Protein AF-A0A4P7LBC9-F1 (afdb_monomer_lite)

Structure (mmCIF, N/CA/C/O backbone):
data_AF-A0A4P7LBC9-F1
#
_entry.id   AF-A0A4P7LBC9-F1
#
loop_
_atom_site.group_PDB
_atom_site.id
_atom_site.type_symbol
_atom_site.label_atom_id
_atom_site.label_alt_id
_atom_site.label_comp_id
_atom_site.label_asym_id
_atom_site.label_entity_id
_atom_site.label_seq_id
_atom_site.pdbx_PDB_ins_code
_atom_site.Cartn_x
_atom_site.Cartn_y
_atom_site.Cartn_z
_atom_site.occupancy
_atom_site.B_iso_or_equiv
_atom_site.auth_seq_id
_atom_site.auth_comp_id
_atom_site.auth_asym_id
_atom_site.auth_atom_id
_atom_site.pdbx_PDB_model_num
ATOM 1 N N . MET A 1 1 ? -46.410 12.044 -16.564 1.00 36.81 1 MET A N 1
ATOM 2 C CA . MET A 1 1 ? -45.612 12.892 -15.649 1.00 36.81 1 MET A CA 1
ATOM 3 C C . MET A 1 1 ? -45.460 12.315 -14.225 1.00 36.81 1 MET A C 1
ATOM 5 O O . MET A 1 1 ? -44.805 12.954 -13.423 1.00 36.81 1 MET A O 1
ATOM 9 N N . ASN A 1 2 ? -45.950 11.096 -13.918 1.00 35.28 2 ASN A N 1
ATOM 10 C CA . ASN A 1 2 ? -45.874 10.498 -12.564 1.00 35.28 2 ASN A CA 1
ATOM 11 C C . ASN A 1 2 ? -45.057 9.190 -12.444 1.00 35.28 2 ASN A C 1
ATOM 13 O O . ASN A 1 2 ? -44.985 8.628 -11.361 1.00 35.28 2 ASN A O 1
ATOM 17 N N . LEU A 1 3 ? -44.394 8.720 -13.508 1.00 26.55 3 LEU A N 1
ATOM 18 C CA . LEU A 1 3 ? -43.484 7.556 -13.448 1.00 26.55 3 LEU A CA 1
ATOM 19 C C . LEU A 1 3 ? -42.006 7.957 -13.275 1.00 26.55 3 LEU A C 1
ATOM 21 O O . LEU A 1 3 ? -41.244 7.252 -12.629 1.00 26.55 3 LEU A O 1
ATOM 25 N N . TYR A 1 4 ? -41.628 9.154 -13.737 1.00 25.45 4 TYR A N 1
ATOM 26 C CA . TYR A 1 4 ? -40.245 9.656 -13.689 1.00 25.45 4 TYR A CA 1
ATOM 27 C C . TYR A 1 4 ? -39.795 10.132 -12.292 1.00 25.45 4 TYR A C 1
ATOM 29 O O . TYR A 1 4 ? -38.603 10.279 -12.025 1.00 25.45 4 TYR A O 1
ATOM 37 N N . ILE A 1 5 ? -40.748 10.391 -11.389 1.00 31.41 5 ILE A N 1
ATOM 38 C CA . ILE A 1 5 ? -40.476 10.827 -10.009 1.00 31.41 5 ILE A CA 1
ATOM 39 C C . ILE A 1 5 ? -40.314 9.606 -9.085 1.00 31.41 5 ILE A C 1
ATOM 41 O O . ILE A 1 5 ? -39.447 9.602 -8.211 1.00 31.41 5 ILE A O 1
ATOM 45 N N . ALA A 1 6 ? -41.067 8.527 -9.325 1.00 26.97 6 ALA A N 1
ATOM 46 C CA . ALA A 1 6 ? -40.979 7.292 -8.545 1.00 26.97 6 ALA A CA 1
ATOM 47 C C . ALA A 1 6 ? -39.632 6.561 -8.736 1.00 26.97 6 ALA A C 1
ATOM 49 O O . ALA A 1 6 ? -39.024 6.152 -7.748 1.00 26.97 6 ALA A O 1
ATOM 50 N N . GLU A 1 7 ? -39.095 6.501 -9.962 1.00 28.73 7 GLU A N 1
ATOM 51 C CA . GLU A 1 7 ? -37.764 5.917 -10.222 1.00 28.73 7 GLU A CA 1
ATOM 52 C C . GLU A 1 7 ? -36.619 6.735 -9.607 1.00 28.73 7 GLU A C 1
ATOM 54 O O . GLU A 1 7 ? -35.662 6.161 -9.091 1.00 28.73 7 GLU A O 1
ATOM 59 N N . LYS A 1 8 ? -36.722 8.072 -9.573 1.00 28.19 8 LYS A N 1
ATOM 60 C CA . LYS A 1 8 ? -35.719 8.916 -8.900 1.00 28.19 8 LYS A CA 1
ATOM 61 C C . LYS A 1 8 ? -35.745 8.772 -7.381 1.00 28.19 8 LYS A C 1
ATOM 63 O O . LYS A 1 8 ? -34.695 8.870 -6.756 1.00 28.19 8 LYS A O 1
ATOM 68 N N . THR A 1 9 ? -36.909 8.508 -6.792 1.00 29.94 9 THR A N 1
ATOM 69 C CA . THR A 1 9 ? -37.031 8.361 -5.333 1.00 29.94 9 THR A CA 1
ATOM 70 C C . THR A 1 9 ? -36.619 6.958 -4.872 1.00 29.94 9 THR A C 1
ATOM 72 O O . THR A 1 9 ? -36.055 6.827 -3.790 1.00 29.94 9 THR A O 1
ATOM 75 N N . SER A 1 10 ? -36.807 5.926 -5.709 1.00 30.62 10 SER A N 1
ATOM 76 C CA . SER A 1 10 ? -36.238 4.585 -5.486 1.00 30.62 10 SER A CA 1
ATOM 77 C C . SER A 1 10 ? -34.716 4.615 -5.586 1.00 30.62 10 SER A C 1
ATOM 79 O O . SER A 1 10 ? -34.037 4.230 -4.646 1.00 30.62 10 SER A O 1
ATOM 81 N N . ARG A 1 11 ? -34.167 5.199 -6.660 1.00 30.31 11 ARG A N 1
ATOM 82 C CA . ARG A 1 11 ? -32.715 5.261 -6.880 1.00 30.31 11 ARG A CA 1
ATOM 83 C C . ARG A 1 11 ? -31.994 6.149 -5.859 1.00 30.31 11 ARG A C 1
ATOM 85 O O . ARG A 1 11 ? -30.863 5.860 -5.500 1.00 30.31 11 ARG A O 1
ATOM 92 N N . ALA A 1 12 ? -32.650 7.192 -5.343 1.00 29.95 12 ALA A N 1
ATOM 93 C CA . ALA A 1 12 ? -32.129 7.993 -4.234 1.00 29.95 12 ALA A CA 1
ATOM 94 C C . ALA A 1 12 ? -32.211 7.268 -2.880 1.00 29.95 12 ALA A C 1
ATOM 96 O O . ALA A 1 12 ? -31.361 7.507 -2.031 1.00 29.95 12 ALA A O 1
ATOM 97 N N . LYS A 1 13 ? -33.183 6.367 -2.673 1.00 31.17 13 LYS A N 1
ATOM 98 C CA . LYS A 1 13 ? -33.220 5.486 -1.494 1.00 31.17 13 LYS A CA 1
ATOM 99 C C . LYS A 1 13 ? -32.199 4.358 -1.587 1.00 31.17 13 LYS A C 1
ATOM 101 O O . LYS A 1 13 ? -31.604 4.038 -0.568 1.00 31.17 13 LYS A O 1
ATOM 106 N N . ASP A 1 14 ? -31.939 3.828 -2.776 1.00 31.38 14 ASP A N 1
ATOM 107 C CA . ASP A 1 14 ? -30.910 2.806 -2.990 1.00 31.38 14 ASP A CA 1
ATOM 108 C C . ASP A 1 14 ? -29.501 3.404 -2.826 1.00 31.38 14 ASP A C 1
ATOM 110 O O . ASP A 1 14 ? -28.677 2.831 -2.122 1.00 31.38 14 ASP A O 1
ATOM 114 N N . ILE A 1 15 ? -29.265 4.631 -3.317 1.00 34.22 15 ILE A N 1
ATOM 115 C CA . ILE A 1 15 ? -28.012 5.376 -3.084 1.00 34.22 15 ILE A CA 1
ATOM 116 C C . ILE A 1 15 ? -27.892 5.835 -1.619 1.00 34.22 15 ILE A C 1
ATOM 118 O O . ILE A 1 15 ? -26.814 5.758 -1.044 1.00 34.22 15 ILE A O 1
ATOM 122 N N . ALA A 1 16 ? -28.981 6.249 -0.961 1.00 31.09 16 ALA A N 1
ATOM 123 C CA . ALA A 1 16 ? -28.950 6.580 0.469 1.00 31.09 16 ALA A CA 1
ATOM 124 C C . ALA A 1 16 ? -28.785 5.340 1.372 1.00 31.09 16 ALA A C 1
ATOM 126 O O . ALA A 1 16 ? -28.298 5.460 2.494 1.00 31.09 16 ALA A O 1
ATOM 127 N N . THR A 1 17 ? -29.152 4.150 0.886 1.00 34.00 17 THR A N 1
ATOM 128 C CA . THR A 1 17 ? -28.916 2.877 1.586 1.00 34.00 17 THR A CA 1
ATOM 129 C C . THR A 1 17 ? -27.492 2.366 1.330 1.00 34.00 17 THR A C 1
ATOM 131 O O . THR A 1 17 ? -26.879 1.826 2.247 1.00 34.00 17 THR A O 1
ATOM 134 N N . GLU A 1 18 ? -26.905 2.634 0.157 1.00 36.84 18 GLU A N 1
ATOM 135 C CA . GLU A 1 18 ? -25.469 2.425 -0.109 1.00 36.84 18 GLU A CA 1
ATOM 136 C C . GLU A 1 18 ? -24.563 3.436 0.616 1.00 36.84 18 GLU A C 1
ATOM 138 O O . GLU A 1 18 ? -23.430 3.105 0.951 1.00 36.84 18 GLU A O 1
ATOM 143 N N . MET A 1 19 ? -25.057 4.633 0.946 1.00 36.44 19 MET A N 1
ATOM 144 C CA . MET A 1 19 ? -24.316 5.638 1.725 1.00 36.44 19 MET A CA 1
ATOM 145 C C . MET A 1 19 ? -24.426 5.466 3.252 1.00 36.44 19 MET A C 1
ATOM 147 O O . MET A 1 19 ? -23.810 6.231 3.989 1.00 36.44 19 MET A O 1
ATOM 151 N N . ASN A 1 20 ? -25.148 4.447 3.735 1.00 40.94 20 ASN A N 1
ATOM 152 C CA . ASN A 1 20 ? -25.245 4.111 5.164 1.00 40.94 20 ASN A CA 1
ATOM 153 C C . ASN A 1 20 ? -24.322 2.961 5.604 1.00 40.94 20 ASN A C 1
ATOM 155 O O . ASN A 1 20 ? -24.409 2.486 6.736 1.00 40.94 20 ASN A O 1
ATOM 159 N N . GLY A 1 21 ? -23.398 2.533 4.745 1.00 45.47 21 GLY A N 1
ATOM 160 C CA . GLY A 1 21 ? -22.235 1.756 5.155 1.00 45.47 21 GLY A CA 1
ATOM 161 C C . GLY A 1 21 ? -20.984 2.417 4.604 1.00 45.47 21 GLY A C 1
ATOM 162 O O . GLY A 1 21 ? -20.697 2.253 3.425 1.00 45.47 21 GLY A O 1
ATOM 163 N N . LYS A 1 22 ? -20.220 3.132 5.442 1.00 60.16 22 LYS A N 1
ATOM 164 C CA . LYS A 1 22 ? -18.932 3.737 5.041 1.00 60.16 22 LYS A CA 1
ATOM 165 C C . LYS A 1 22 ? -17.923 2.718 4.476 1.00 60.16 22 LYS A C 1
ATOM 167 O O . LYS A 1 22 ? -16.956 3.118 3.841 1.00 60.16 22 LYS A O 1
ATOM 172 N N . PHE A 1 23 ? -18.171 1.418 4.656 1.00 63.88 23 PHE A N 1
ATOM 173 C CA . PHE A 1 23 ? -17.299 0.322 4.243 1.00 63.88 23 PHE A CA 1
ATOM 174 C C . PHE A 1 23 ? -18.007 -0.662 3.317 1.00 63.88 23 PHE A C 1
ATOM 176 O O . PHE A 1 23 ? -19.081 -1.189 3.640 1.00 63.88 23 PHE A O 1
ATOM 183 N N . ASN A 1 24 ? -17.369 -0.954 2.182 1.00 69.06 24 ASN A N 1
ATOM 184 C CA . ASN A 1 24 ? -17.868 -1.949 1.242 1.00 69.06 24 ASN A CA 1
ATOM 185 C C . ASN A 1 24 ? -17.617 -3.380 1.770 1.00 69.06 24 ASN A C 1
ATOM 187 O O . ASN A 1 24 ? -17.007 -3.596 2.820 1.00 69.06 24 ASN A O 1
ATOM 191 N N . LYS A 1 25 ? -18.115 -4.395 1.054 1.00 69.25 25 LYS A N 1
ATOM 192 C CA . LYS A 1 25 ? -17.944 -5.804 1.450 1.00 69.25 25 LYS A CA 1
ATOM 193 C C . LYS A 1 25 ? -16.464 -6.211 1.564 1.00 69.25 25 LYS A C 1
ATOM 195 O O . LYS A 1 25 ? -16.121 -6.930 2.497 1.00 69.25 25 LYS A O 1
ATOM 200 N N . SER A 1 26 ? -15.615 -5.707 0.668 1.00 65.25 26 SER A N 1
ATOM 201 C CA . SER A 1 26 ? -14.164 -5.941 0.673 1.00 65.25 26 SER A CA 1
ATOM 202 C C . SER A 1 26 ? -13.510 -5.371 1.926 1.00 65.25 26 SER A C 1
ATOM 204 O O . SER A 1 26 ? -12.763 -6.069 2.599 1.00 65.25 26 SER A O 1
ATOM 206 N N . ASP A 1 27 ? -13.841 -4.131 2.298 1.00 68.12 27 ASP A N 1
ATOM 207 C CA . ASP A 1 27 ? -13.290 -3.486 3.494 1.00 68.12 27 ASP A CA 1
ATOM 208 C C . ASP A 1 27 ? -13.638 -4.269 4.766 1.00 68.12 27 ASP A C 1
ATOM 210 O O . ASP A 1 27 ? -12.789 -4.445 5.639 1.00 68.12 27 ASP A O 1
ATOM 214 N N . LYS A 1 28 ? -14.864 -4.802 4.847 1.00 73.00 28 LYS A N 1
ATOM 215 C CA . LYS A 1 28 ? -15.319 -5.648 5.963 1.00 73.00 28 LYS A CA 1
ATOM 216 C C . LYS A 1 28 ? -14.587 -6.990 6.009 1.00 73.00 28 LYS A C 1
ATOM 218 O O . LYS A 1 28 ? -14.165 -7.424 7.079 1.00 73.00 28 LYS A O 1
ATOM 223 N N . GLU A 1 29 ? -14.425 -7.654 4.866 1.00 71.06 29 GLU A N 1
ATOM 224 C CA . GLU A 1 29 ? -13.671 -8.912 4.764 1.00 71.06 29 GLU A CA 1
ATOM 225 C C . GLU A 1 29 ? -12.194 -8.701 5.126 1.00 71.06 29 GLU A C 1
ATOM 227 O O . GLU A 1 29 ? -11.640 -9.447 5.939 1.00 71.06 29 GLU A O 1
ATOM 232 N N . ARG A 1 30 ? -11.583 -7.628 4.614 1.00 68.81 30 ARG A N 1
ATOM 233 C CA . ARG A 1 30 ? -10.213 -7.213 4.931 1.00 68.81 30 ARG A CA 1
ATOM 234 C C . ARG A 1 30 ? -10.045 -6.953 6.420 1.00 68.81 30 ARG A C 1
ATOM 236 O O . ARG A 1 30 ? -9.093 -7.460 7.015 1.00 68.81 30 ARG A O 1
ATOM 243 N N . PHE A 1 31 ? -10.982 -6.215 7.015 1.00 75.38 31 PHE A N 1
ATOM 244 C CA . PHE A 1 31 ? -10.978 -5.905 8.436 1.00 75.38 31 PHE A CA 1
ATOM 245 C C . PHE A 1 31 ? -10.982 -7.185 9.273 1.00 75.38 31 PHE A C 1
ATOM 247 O O . PHE A 1 31 ? -10.027 -7.440 9.998 1.00 75.38 31 PHE A O 1
ATOM 254 N N . ASN A 1 32 ? -11.964 -8.064 9.067 1.00 74.62 32 ASN A N 1
ATOM 255 C CA . ASN A 1 32 ? -12.116 -9.297 9.847 1.00 74.62 32 ASN A CA 1
ATOM 256 C C . ASN A 1 32 ? -10.948 -10.285 9.684 1.00 74.62 32 ASN A C 1
ATOM 258 O O . ASN A 1 32 ? -10.611 -11.035 10.605 1.00 74.62 32 ASN A O 1
ATOM 262 N N . THR A 1 33 ? -10.321 -10.311 8.508 1.00 71.38 33 THR A N 1
ATOM 263 C CA . THR A 1 33 ? -9.255 -11.277 8.221 1.00 71.38 33 THR A CA 1
ATOM 264 C C . THR A 1 33 ? -7.924 -10.847 8.836 1.00 71.38 33 THR A C 1
ATOM 266 O O . THR A 1 33 ? -7.174 -11.701 9.322 1.00 71.38 33 THR A O 1
ATOM 269 N N . ARG A 1 34 ? -7.645 -9.536 8.873 1.00 70.81 34 ARG A N 1
ATOM 270 C CA . ARG A 1 34 ? -6.310 -8.999 9.177 1.00 70.81 34 ARG A CA 1
ATOM 271 C C . ARG A 1 34 ? -6.090 -8.551 10.606 1.00 70.81 34 ARG A C 1
ATOM 273 O O . ARG A 1 34 ? -4.939 -8.521 11.013 1.00 70.81 34 ARG A O 1
ATOM 280 N N . ILE A 1 35 ? -7.118 -8.220 11.370 1.00 74.62 35 ILE A N 1
ATOM 281 C CA . ILE A 1 35 ? -6.922 -7.645 12.707 1.00 74.62 35 ILE A CA 1
ATOM 282 C C . ILE A 1 35 ? -6.791 -8.707 13.797 1.00 74.62 35 ILE A C 1
ATOM 284 O O . ILE A 1 35 ? -7.438 -9.756 13.761 1.00 74.62 35 ILE A O 1
ATOM 288 N N . GLY A 1 36 ? -5.943 -8.440 14.784 1.00 65.12 36 GLY A N 1
ATOM 289 C CA . GLY A 1 36 ? -5.920 -9.176 16.042 1.00 65.12 36 GLY A CA 1
ATOM 290 C C . GLY A 1 36 ? -7.157 -8.872 16.894 1.00 65.12 36 GLY A C 1
ATOM 291 O O . GLY A 1 36 ? -7.875 -7.907 16.640 1.00 65.12 36 GLY A O 1
ATOM 292 N N . ARG A 1 37 ? -7.394 -9.683 17.935 1.00 79.56 37 ARG A N 1
ATOM 293 C CA . ARG A 1 37 ? -8.426 -9.443 18.969 1.00 79.56 37 ARG A CA 1
ATOM 294 C C . ARG A 1 37 ? -7.983 -8.372 19.974 1.00 79.56 37 ARG A C 1
ATOM 296 O O . ARG A 1 37 ? -7.971 -8.591 21.182 1.00 79.56 37 ARG A O 1
ATOM 303 N N . GLU A 1 38 ? -7.521 -7.252 19.446 1.00 84.75 38 GLU A N 1
ATOM 304 C CA . GLU A 1 38 ? -7.021 -6.109 20.192 1.00 84.75 38 GLU A CA 1
ATOM 305 C C . GLU A 1 38 ? -7.350 -4.839 19.408 1.00 84.75 38 GLU A C 1
ATOM 307 O O . GLU A 1 38 ? -7.356 -4.848 18.178 1.00 84.75 38 GLU A O 1
ATOM 312 N N . VAL A 1 39 ? -7.653 -3.753 20.109 1.00 87.12 39 VAL A N 1
ATOM 313 C CA . VAL A 1 39 ? -7.869 -2.438 19.503 1.00 87.12 39 VAL A CA 1
ATOM 314 C C . VAL A 1 39 ? -7.276 -1.368 20.404 1.00 87.12 39 VAL A C 1
ATOM 316 O O . VAL A 1 39 ? -7.359 -1.460 21.628 1.00 87.12 39 VAL A O 1
ATOM 319 N N . ILE A 1 40 ? -6.658 -0.366 19.793 1.00 87.44 40 ILE A N 1
ATOM 320 C CA . ILE A 1 40 ? -6.083 0.790 20.466 1.00 87.44 40 ILE A CA 1
ATOM 321 C C . ILE A 1 40 ? -6.900 2.017 20.075 1.00 87.44 40 ILE A C 1
ATOM 323 O O . ILE A 1 40 ? -7.209 2.213 18.901 1.00 87.44 40 ILE A O 1
ATOM 327 N N . LEU A 1 41 ? -7.279 2.818 21.064 1.00 88.06 41 LEU A N 1
ATOM 328 C CA . LEU A 1 41 ? -8.062 4.032 20.889 1.00 88.06 41 LEU A CA 1
ATOM 329 C C . LEU A 1 41 ? -7.254 5.225 21.379 1.00 88.06 41 LEU A C 1
ATOM 331 O O . LEU A 1 41 ? -6.702 5.168 22.475 1.00 88.06 41 LEU A O 1
ATOM 335 N N . TRP A 1 42 ? -7.247 6.297 20.592 1.00 86.06 42 TRP A N 1
ATOM 336 C CA . TRP A 1 42 ? -6.664 7.589 20.943 1.00 86.06 42 TRP A CA 1
ATOM 337 C C . TRP A 1 42 ? -7.709 8.683 20.812 1.00 86.06 42 TRP A C 1
ATOM 339 O O . TRP A 1 42 ? -8.500 8.678 19.866 1.00 86.06 42 TRP A O 1
ATOM 349 N N . ASP A 1 43 ? -7.667 9.655 21.713 1.00 83.06 43 ASP A N 1
ATOM 350 C CA . ASP A 1 43 ? -8.333 10.937 21.537 1.00 83.06 43 ASP A CA 1
ATOM 351 C C . ASP A 1 43 ? -7.332 11.973 21.005 1.00 83.06 43 ASP A C 1
ATOM 353 O O . ASP A 1 43 ? -6.240 12.181 21.540 1.00 83.06 43 ASP A O 1
ATOM 357 N N . TYR A 1 44 ? -7.703 12.621 19.905 1.00 76.94 44 TYR A N 1
ATOM 358 C CA . TYR A 1 44 ? -6.923 13.711 19.343 1.00 76.94 44 TYR A CA 1
ATOM 359 C C . TYR A 1 44 ? -7.482 15.043 19.816 1.00 76.94 44 TYR A C 1
ATOM 361 O O . TYR A 1 44 ? -8.658 15.359 19.613 1.00 76.94 44 TYR A O 1
ATOM 369 N N . LEU A 1 45 ? -6.613 15.854 20.415 1.00 69.81 45 LEU A N 1
ATOM 370 C CA . LEU A 1 45 ? -6.945 17.190 20.893 1.00 69.81 45 LEU A CA 1
ATOM 371 C C . LEU A 1 45 ? -6.572 18.224 19.835 1.00 69.81 45 LEU A C 1
ATOM 373 O O . LEU A 1 45 ? -5.466 18.217 19.293 1.00 69.81 45 LEU A O 1
ATOM 377 N N . LYS A 1 46 ? -7.482 19.158 19.554 1.00 63.94 46 LYS A N 1
ATOM 378 C CA . LYS A 1 46 ? -7.199 20.274 18.648 1.00 63.94 46 LYS A CA 1
ATOM 379 C C . LYS A 1 46 ? -6.548 21.417 19.422 1.00 63.94 46 LYS A C 1
ATOM 381 O O . LYS A 1 46 ? -7.185 22.015 20.283 1.00 63.94 46 LYS A O 1
ATOM 386 N N . THR A 1 47 ? -5.305 21.756 19.081 1.00 59.47 47 THR A N 1
ATOM 387 C CA . THR A 1 47 ? -4.645 22.975 19.576 1.00 59.47 47 THR A CA 1
ATOM 388 C C . THR A 1 47 ? -4.733 24.105 18.545 1.00 59.47 47 THR A C 1
ATOM 390 O O . THR A 1 47 ? -4.868 23.858 17.343 1.00 59.47 47 THR A O 1
ATOM 393 N N . ASP A 1 48 ? -4.601 25.358 18.994 1.00 58.06 48 ASP A N 1
ATOM 394 C CA . ASP A 1 48 ? -4.662 26.572 18.156 1.00 58.06 48 ASP A CA 1
ATOM 395 C C . ASP A 1 48 ? -3.613 26.622 17.020 1.00 58.06 48 ASP A C 1
ATOM 397 O O . ASP A 1 48 ? -3.651 27.517 16.176 1.00 58.06 48 ASP A O 1
ATOM 401 N N . LYS A 1 49 ? -2.661 25.675 16.976 1.00 55.00 49 LYS A N 1
ATOM 402 C CA . LYS A 1 49 ? -1.525 25.650 16.037 1.00 55.00 49 LYS A CA 1
ATOM 403 C C . LYS A 1 49 ? -1.476 24.430 15.109 1.00 55.00 49 LYS A C 1
ATOM 405 O O . LYS A 1 49 ? -0.420 24.154 14.553 1.00 55.00 49 LYS A O 1
ATOM 410 N N . VAL A 1 50 ? -2.586 23.714 14.901 1.00 54.81 50 VAL A N 1
ATOM 411 C CA . VAL A 1 50 ? -2.686 22.549 13.979 1.00 54.81 50 VAL A CA 1
ATOM 412 C C . VAL A 1 50 ? -1.929 21.293 14.456 1.00 54.81 50 VAL A C 1
ATOM 414 O O . VAL A 1 50 ? -2.140 20.215 13.911 1.00 54.81 50 VAL A O 1
ATOM 417 N N . ILE A 1 51 ? -1.121 21.368 15.518 1.00 52.03 51 ILE A N 1
ATOM 418 C CA . ILE A 1 51 ? -0.524 20.172 16.125 1.00 52.03 51 ILE A CA 1
ATOM 419 C C . ILE A 1 51 ? -1.603 19.479 16.959 1.00 52.03 51 ILE A C 1
ATOM 421 O O . ILE A 1 51 ? -2.056 20.018 17.972 1.00 52.03 51 ILE A O 1
ATOM 425 N N . ALA A 1 52 ? -2.036 18.312 16.495 1.00 57.97 52 ALA A N 1
ATOM 426 C CA . ALA A 1 52 ? -2.948 17.452 17.224 1.00 57.97 52 ALA A CA 1
ATOM 427 C C . ALA A 1 52 ? -2.137 16.671 18.275 1.00 57.97 52 ALA A C 1
ATOM 429 O O . ALA A 1 52 ? -1.221 15.931 17.918 1.00 57.97 52 ALA A O 1
ATOM 430 N N . ASP A 1 53 ? -2.410 16.914 19.557 1.00 61.69 53 ASP A N 1
ATOM 431 C CA . ASP A 1 53 ? -1.765 16.213 20.677 1.00 61.69 53 ASP A CA 1
ATOM 432 C C . ASP A 1 53 ? -2.594 14.976 21.049 1.00 61.69 53 ASP A C 1
ATOM 434 O O . ASP A 1 53 ? -3.818 14.979 20.877 1.00 61.69 53 ASP A O 1
ATOM 438 N N . ILE A 1 54 ? -1.938 13.926 21.545 1.00 66.38 54 ILE A N 1
ATOM 439 C CA . ILE A 1 54 ? -2.606 12.698 21.991 1.00 66.38 54 ILE A CA 1
ATOM 440 C C . ILE A 1 54 ? -2.970 12.869 23.468 1.00 66.38 54 ILE A C 1
ATOM 442 O O . ILE A 1 54 ? -2.096 13.015 24.332 1.00 66.38 54 ILE A O 1
ATOM 446 N N . GLY A 1 55 ? -4.267 12.853 23.776 1.00 65.94 55 GLY A N 1
ATOM 447 C CA . GLY A 1 55 ? -4.745 12.994 25.147 1.00 65.94 55 GLY A CA 1
ATOM 448 C C . GLY A 1 55 ? -4.401 11.768 25.994 1.00 65.94 55 GLY A C 1
ATOM 449 O O . GLY A 1 55 ? -3.733 11.892 27.029 1.00 65.94 55 GLY A O 1
ATOM 450 N N . ILE A 1 56 ? -4.811 10.592 25.538 1.00 78.62 56 ILE A N 1
ATOM 451 C CA . ILE A 1 56 ? -4.615 9.285 26.153 1.00 78.62 56 ILE A CA 1
ATOM 452 C C . ILE A 1 56 ? -4.733 8.180 25.097 1.00 78.62 56 ILE A C 1
ATOM 454 O O . ILE A 1 56 ? -5.462 8.309 24.114 1.00 78.62 56 ILE A O 1
ATOM 458 N N . ASP A 1 57 ? -4.035 7.069 25.317 1.00 82.56 57 ASP A N 1
ATOM 459 C CA . ASP A 1 57 ? -4.226 5.834 24.570 1.00 82.56 57 ASP A CA 1
ATOM 460 C C . ASP A 1 57 ? -4.797 4.735 25.472 1.00 82.56 57 ASP A C 1
ATOM 462 O O . ASP A 1 57 ? -4.404 4.573 26.630 1.00 82.56 57 ASP A O 1
ATOM 466 N N . ILE A 1 58 ? -5.759 3.977 24.949 1.00 86.38 58 ILE A N 1
ATOM 467 C CA . ILE A 1 58 ? -6.347 2.831 25.646 1.00 86.38 58 ILE A CA 1
ATOM 468 C C . ILE A 1 58 ? -6.269 1.610 24.752 1.00 86.38 58 ILE A C 1
ATOM 470 O O . ILE A 1 58 ? -6.716 1.630 23.611 1.00 86.38 58 ILE A O 1
ATOM 474 N N . THR A 1 59 ? -5.758 0.516 25.311 1.00 89.31 59 THR A N 1
ATOM 475 C CA . THR A 1 59 ? -5.754 -0.795 24.660 1.00 89.31 59 THR A CA 1
ATOM 476 C C . THR A 1 59 ? -6.890 -1.662 25.196 1.00 89.31 59 THR A C 1
ATOM 478 O O . THR A 1 59 ? -6.972 -1.937 26.396 1.00 89.31 59 THR A O 1
ATOM 481 N N . ILE A 1 60 ? -7.742 -2.154 24.302 1.00 90.12 60 ILE A N 1
ATOM 482 C CA . ILE A 1 60 ? -8.848 -3.061 24.605 1.00 90.12 60 ILE A CA 1
ATOM 483 C C . ILE A 1 60 ? -8.524 -4.452 24.063 1.00 90.12 60 ILE A C 1
ATOM 485 O O . ILE A 1 60 ? -8.282 -4.632 22.874 1.00 90.12 60 ILE A O 1
ATOM 489 N N . LYS A 1 61 ? -8.558 -5.442 24.958 1.00 88.50 61 LYS A N 1
ATOM 490 C CA . LYS A 1 61 ? -8.437 -6.884 24.652 1.00 88.50 61 LYS A CA 1
ATOM 491 C C . LYS A 1 61 ? -9.671 -7.679 25.089 1.00 88.50 61 LYS A C 1
ATOM 493 O O . LYS A 1 61 ? -9.687 -8.903 25.020 1.00 88.50 61 LYS A O 1
ATOM 498 N N . ASP A 1 62 ? -10.662 -6.975 25.629 1.00 90.62 62 ASP A N 1
ATOM 499 C CA . ASP A 1 62 ? -11.931 -7.551 26.054 1.00 90.62 62 ASP A CA 1
ATOM 500 C C . ASP A 1 62 ? -12.749 -7.938 24.814 1.00 90.62 62 ASP A C 1
ATOM 502 O O . ASP A 1 62 ? -12.992 -7.047 24.002 1.00 90.62 62 ASP A O 1
ATOM 506 N N . PRO A 1 63 ? -13.133 -9.215 24.627 1.00 86.94 63 PRO A N 1
ATOM 507 C CA . PRO A 1 63 ? -13.777 -9.661 23.392 1.00 8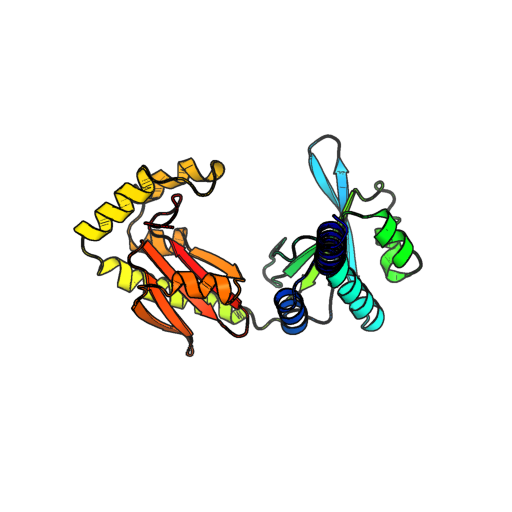6.94 63 PRO A CA 1
ATOM 508 C C . PRO A 1 63 ? -15.097 -8.947 23.089 1.00 86.94 63 PRO A C 1
ATOM 510 O O . PRO A 1 63 ? -15.310 -8.536 21.952 1.00 86.94 63 PRO A O 1
ATOM 513 N N . ASP A 1 64 ? -15.945 -8.745 24.099 1.00 90.69 64 ASP A N 1
ATOM 514 C CA . ASP A 1 64 ? -17.280 -8.172 23.908 1.00 90.69 64 ASP A CA 1
ATOM 515 C C . ASP A 1 64 ? -17.188 -6.686 23.540 1.00 90.69 64 ASP A C 1
ATOM 517 O O . ASP A 1 64 ? -17.842 -6.214 22.603 1.00 90.69 64 ASP A O 1
ATOM 521 N N . LEU A 1 65 ? -16.334 -5.936 24.244 1.00 91.62 65 LEU A N 1
ATOM 522 C CA . LEU A 1 65 ? -16.090 -4.530 23.928 1.00 91.62 65 LEU A CA 1
ATOM 523 C C . LEU A 1 65 ? -15.349 -4.370 22.593 1.00 91.62 65 LEU A C 1
ATOM 525 O O . LEU A 1 65 ? -15.668 -3.470 21.817 1.00 91.62 65 LEU A O 1
ATOM 529 N N . TYR A 1 66 ? -14.400 -5.256 22.294 1.00 90.50 66 TYR A N 1
ATOM 530 C CA . TYR A 1 66 ? -13.705 -5.295 21.010 1.00 90.50 66 TYR A CA 1
ATOM 531 C C . TYR A 1 66 ? -14.677 -5.504 19.841 1.00 90.50 66 TYR A C 1
ATOM 533 O O . TYR A 1 66 ? -14.609 -4.760 18.860 1.00 90.50 66 TYR A O 1
ATOM 541 N N . ASP A 1 67 ? -15.603 -6.462 19.942 1.00 89.12 67 ASP A N 1
ATOM 542 C CA . ASP A 1 67 ? -16.573 -6.753 18.882 1.00 89.12 67 ASP A CA 1
ATOM 543 C C . ASP A 1 67 ? -17.526 -5.567 18.670 1.00 89.12 67 ASP A C 1
ATOM 545 O O . ASP A 1 67 ? -17.838 -5.201 17.534 1.00 89.12 67 ASP A O 1
ATOM 549 N N . ARG A 1 68 ? -17.952 -4.901 19.750 1.00 93.38 68 ARG A N 1
ATOM 550 C CA . ARG A 1 68 ? -18.781 -3.687 19.664 1.00 93.38 68 ARG A CA 1
ATOM 551 C C . ARG A 1 68 ? -18.049 -2.520 19.008 1.00 93.38 68 ARG A C 1
ATOM 553 O O . ARG A 1 68 ? -18.606 -1.901 18.103 1.00 93.38 68 ARG A O 1
ATOM 560 N N . ILE A 1 69 ? -16.806 -2.245 19.409 1.00 91.81 69 ILE A N 1
ATOM 561 C CA . ILE A 1 69 ? -15.977 -1.190 18.800 1.00 91.81 69 ILE A CA 1
ATOM 562 C C . ILE A 1 69 ? -15.730 -1.496 17.321 1.00 91.81 69 ILE A C 1
ATOM 564 O O . ILE A 1 69 ? -15.878 -0.616 16.477 1.00 91.81 69 ILE A O 1
ATOM 568 N N . SER A 1 70 ? -15.418 -2.748 16.994 1.00 88.69 70 SER A N 1
ATOM 569 C CA . SER A 1 70 ? -15.212 -3.209 15.621 1.00 88.69 70 SER A CA 1
ATOM 570 C C . SER A 1 70 ? -16.444 -2.974 14.748 1.00 88.69 70 SER A C 1
ATOM 572 O O . SER A 1 70 ? -16.349 -2.382 13.673 1.00 88.69 70 SER A O 1
ATOM 574 N N . ASN A 1 71 ? -17.624 -3.370 15.232 1.00 88.44 71 ASN A N 1
ATOM 575 C CA . ASN A 1 71 ? -18.883 -3.145 14.525 1.00 88.44 71 ASN A CA 1
ATOM 576 C C . ASN A 1 71 ? -19.199 -1.654 14.365 1.00 88.44 71 ASN A C 1
ATOM 578 O O . ASN A 1 71 ? -19.627 -1.237 13.290 1.00 88.44 71 ASN A O 1
ATOM 582 N N . TYR A 1 72 ? -18.949 -0.845 15.397 1.00 91.06 72 TYR A N 1
ATOM 583 C CA . TYR A 1 72 ? -19.131 0.602 15.322 1.00 91.06 72 TYR A CA 1
ATOM 584 C C . TYR A 1 72 ? -18.215 1.224 14.264 1.00 91.06 72 TYR A C 1
ATOM 586 O O . TYR A 1 72 ? -18.666 2.006 13.427 1.00 91.06 72 TYR A O 1
ATOM 594 N N . VAL A 1 73 ? -16.936 0.836 14.250 1.00 88.06 73 VAL A N 1
ATOM 595 C CA . VAL A 1 73 ? -15.967 1.277 13.243 1.00 88.06 73 VAL A CA 1
ATOM 596 C C . VAL A 1 73 ? -16.436 0.913 11.843 1.00 88.06 73 VAL A C 1
ATOM 598 O O . VAL A 1 73 ? -16.469 1.794 10.997 1.00 88.06 73 VAL A O 1
ATOM 601 N N . LEU A 1 74 ? -16.891 -0.318 11.600 1.00 83.94 74 LEU A N 1
ATOM 602 C CA . LEU A 1 74 ? -17.400 -0.755 10.291 1.00 83.94 74 LEU A CA 1
ATOM 603 C C . LEU A 1 74 ? -18.669 -0.024 9.813 1.00 83.94 74 LEU A C 1
ATOM 605 O O . LEU A 1 74 ? -19.097 -0.223 8.671 1.00 83.94 74 LEU A O 1
ATOM 609 N N . LEU A 1 75 ? -19.293 0.788 10.664 1.00 85.50 75 LEU A N 1
ATOM 610 C CA . LEU A 1 75 ? -20.450 1.612 10.319 1.00 85.50 75 LEU A CA 1
ATOM 611 C C . LEU A 1 75 ? -20.085 3.097 10.215 1.00 85.50 75 LEU A C 1
ATOM 613 O O . LEU A 1 75 ? -20.553 3.783 9.305 1.00 85.50 75 LEU A O 1
ATOM 617 N N . HIS A 1 76 ? -19.241 3.587 11.122 1.00 86.44 76 HIS A N 1
ATOM 618 C CA . HIS A 1 76 ? -19.046 5.019 11.360 1.00 86.44 76 HIS A CA 1
ATOM 619 C C . HIS A 1 76 ? -17.616 5.514 11.117 1.00 86.44 76 HIS A C 1
ATOM 621 O O . HIS A 1 76 ? -17.425 6.720 10.927 1.00 86.44 76 HIS A O 1
ATOM 627 N N . GLY A 1 77 ? -16.637 4.606 11.088 1.00 83.25 77 GLY A N 1
ATOM 628 C CA . GLY A 1 77 ? -15.230 4.896 10.828 1.00 83.25 77 GLY A CA 1
ATOM 629 C C . GLY A 1 77 ? -15.005 5.547 9.471 1.00 83.25 77 GLY A C 1
ATOM 630 O O . GLY A 1 77 ? -15.659 5.211 8.490 1.00 83.25 77 GLY A O 1
ATOM 631 N N . GLU A 1 78 ? -14.077 6.489 9.407 1.00 80.75 78 GLU A N 1
ATOM 632 C CA . GLU A 1 78 ? -13.566 7.053 8.161 1.00 80.75 78 GLU A CA 1
ATOM 633 C C . GLU A 1 78 ? -12.162 6.537 7.915 1.00 80.75 78 GLU A C 1
ATOM 635 O O . GLU A 1 78 ? -11.347 6.537 8.834 1.00 80.75 78 GLU A O 1
ATOM 640 N N . ASP A 1 79 ? -11.906 6.146 6.667 1.00 68.62 79 ASP A N 1
ATOM 641 C CA . ASP A 1 79 ? -10.576 5.835 6.149 1.00 68.62 79 ASP A CA 1
ATOM 642 C C . ASP A 1 79 ? -9.832 4.744 6.940 1.00 68.62 79 ASP A C 1
ATOM 644 O O . ASP A 1 79 ? -9.027 5.045 7.812 1.00 68.62 79 ASP A O 1
ATOM 648 N N . LEU A 1 80 ? -10.099 3.463 6.627 1.00 66.69 80 LEU A N 1
ATOM 649 C CA . LEU A 1 80 ? -9.349 2.321 7.177 1.00 66.69 80 LEU A CA 1
ATOM 650 C C . LEU A 1 80 ? -7.953 2.221 6.538 1.00 66.69 80 LEU A C 1
ATOM 652 O O . LEU A 1 80 ? -7.680 1.292 5.772 1.00 66.69 80 LEU A O 1
ATOM 656 N N . GLN A 1 81 ? -7.083 3.187 6.819 1.00 58.56 81 GLN A N 1
ATOM 657 C CA . GLN A 1 81 ? -5.717 3.238 6.305 1.00 58.56 81 GLN A CA 1
ATOM 658 C C . GLN A 1 81 ? -4.685 3.232 7.428 1.00 58.56 81 GLN A C 1
ATOM 660 O O . GLN A 1 81 ? -4.961 3.560 8.578 1.00 58.56 81 GLN A O 1
ATOM 665 N N . GLY A 1 82 ? -3.483 2.757 7.096 1.00 57.38 82 GLY A N 1
ATOM 666 C CA . GLY A 1 82 ? -2.425 2.567 8.075 1.00 57.38 82 GLY A CA 1
ATOM 667 C C . GLY A 1 82 ? -1.928 3.899 8.608 1.00 57.38 82 GLY A C 1
ATOM 668 O O . GLY A 1 82 ? -1.134 4.566 7.948 1.00 57.38 82 GLY A O 1
ATOM 669 N N . MET A 1 83 ? -2.353 4.257 9.816 1.00 49.69 83 MET A N 1
ATOM 670 C CA . MET A 1 83 ? -1.785 5.377 10.545 1.00 49.69 83 MET A CA 1
ATOM 671 C C . MET A 1 83 ? -0.966 4.877 11.720 1.00 49.69 83 MET A C 1
ATOM 673 O O . MET A 1 83 ? -1.434 4.115 12.557 1.00 49.69 83 MET A O 1
ATOM 677 N N . PHE A 1 84 ? 0.279 5.351 11.740 1.00 51.44 84 PHE A N 1
ATOM 678 C CA . PHE A 1 84 ? 1.339 4.995 12.678 1.00 51.44 84 PHE A CA 1
ATOM 679 C C . PHE A 1 84 ? 1.730 3.522 12.614 1.00 51.44 84 PHE A C 1
ATOM 681 O O . PHE A 1 84 ? 1.108 2.655 13.202 1.00 51.44 84 PHE A O 1
ATOM 688 N N . LYS A 1 85 ? 2.827 3.242 11.909 1.00 50.22 85 LYS A N 1
ATOM 689 C CA . LYS A 1 85 ? 3.501 1.941 11.942 1.00 50.22 85 LYS A CA 1
ATOM 690 C C . LYS A 1 85 ? 4.490 1.962 13.110 1.00 50.22 85 LYS A C 1
ATOM 692 O O . LYS A 1 85 ? 5.197 2.956 13.278 1.00 50.22 85 LYS A O 1
ATOM 697 N N . ASN A 1 86 ? 4.574 0.893 13.896 1.00 50.78 86 ASN A N 1
ATOM 698 C CA . ASN A 1 86 ? 5.727 0.675 14.773 1.00 50.78 86 ASN A CA 1
ATOM 699 C C . ASN A 1 86 ? 6.366 -0.685 14.463 1.00 50.78 86 ASN A C 1
ATOM 701 O O . ASN A 1 86 ? 5.764 -1.505 13.776 1.00 50.78 86 ASN A O 1
ATOM 705 N N . GLU A 1 87 ? 7.583 -0.922 14.960 1.00 47.94 87 GLU A N 1
ATOM 706 C CA . GLU A 1 87 ? 8.353 -2.147 14.672 1.00 47.94 87 GLU A CA 1
ATOM 707 C C . GLU A 1 87 ? 7.628 -3.448 15.063 1.00 47.94 87 GLU A C 1
ATOM 709 O O . GLU A 1 87 ? 8.020 -4.518 14.617 1.00 47.94 87 GLU A O 1
ATOM 714 N N . LYS A 1 88 ? 6.580 -3.379 15.897 1.00 47.00 88 LYS A N 1
ATOM 715 C CA . LYS A 1 88 ? 5.828 -4.544 16.384 1.00 47.00 88 LYS A CA 1
ATOM 716 C C . LYS A 1 88 ? 4.453 -4.710 15.742 1.00 47.00 88 LYS A C 1
ATOM 718 O O . LYS A 1 88 ? 3.899 -5.802 15.805 1.00 47.00 88 LYS A O 1
ATOM 723 N N . TYR A 1 89 ? 3.890 -3.653 15.162 1.00 50.44 89 TYR A N 1
ATOM 724 C CA . TYR A 1 89 ? 2.519 -3.641 14.670 1.00 50.44 89 TYR A CA 1
ATOM 725 C C . TYR A 1 89 ? 2.390 -2.732 13.446 1.00 50.44 89 TYR A C 1
ATOM 727 O O . TYR A 1 89 ? 2.636 -1.522 13.490 1.00 50.44 89 TYR A O 1
ATOM 735 N N . LEU A 1 90 ? 1.930 -3.334 12.352 1.00 62.62 90 LEU A N 1
ATOM 736 C CA . LEU A 1 90 ? 1.200 -2.605 11.327 1.00 62.62 90 LEU A CA 1
ATOM 737 C C . LEU A 1 90 ? -0.232 -2.482 11.830 1.00 62.62 90 LEU A C 1
ATOM 739 O O . LEU A 1 90 ? -0.789 -3.461 12.322 1.00 62.62 90 LEU A O 1
ATOM 743 N N . TYR A 1 91 ? -0.797 -1.287 11.759 1.00 69.44 91 TYR A N 1
ATOM 744 C CA . TYR A 1 91 ? -2.163 -1.055 12.189 1.00 69.44 91 TYR A CA 1
ATOM 745 C C . TYR A 1 91 ? -3.032 -0.732 10.991 1.00 69.44 91 TYR A C 1
ATOM 747 O O . TYR A 1 91 ? -2.606 -0.042 10.065 1.00 69.44 91 TYR A O 1
ATOM 755 N N . MET A 1 92 ? -4.275 -1.184 11.051 1.00 75.88 92 MET A N 1
ATOM 756 C CA . MET A 1 92 ? -5.344 -0.592 10.266 1.00 75.88 92 MET A CA 1
ATOM 757 C C . MET A 1 92 ? -6.074 0.386 11.178 1.00 75.88 92 MET A C 1
ATOM 759 O O . MET A 1 92 ? -6.601 -0.021 12.212 1.00 75.88 92 MET A O 1
ATOM 763 N N . SER A 1 93 ? -6.074 1.660 10.813 1.00 78.94 93 SER A N 1
ATOM 764 C CA . SER A 1 93 ? -6.610 2.739 11.639 1.00 78.94 93 SER A CA 1
ATOM 765 C C . SER A 1 93 ? -7.802 3.370 10.957 1.00 78.94 93 SER A C 1
ATOM 767 O O . SER A 1 93 ? -7.846 3.385 9.740 1.00 78.94 93 SER A O 1
ATOM 769 N N . CYS A 1 94 ? -8.744 3.903 11.720 1.00 82.81 94 CYS A N 1
ATOM 770 C CA . CYS A 1 94 ? -9.808 4.753 11.206 1.00 82.81 94 CYS A CA 1
ATOM 771 C C . CYS A 1 94 ? -10.045 5.941 12.128 1.00 82.81 94 CYS A C 1
ATOM 773 O O . CYS A 1 94 ? -9.783 5.880 13.333 1.00 82.81 94 CYS A O 1
ATOM 775 N N . PHE A 1 95 ? -10.645 6.981 11.566 1.00 84.88 95 PHE A N 1
ATOM 776 C CA . PHE A 1 95 ? -11.082 8.155 12.300 1.00 84.88 95 PHE A CA 1
ATOM 777 C C . PHE A 1 95 ? -12.560 8.080 12.665 1.00 84.88 95 PHE A C 1
ATOM 779 O O . PHE A 1 95 ? -13.405 7.697 11.855 1.00 84.88 95 PHE A O 1
ATOM 786 N N . ILE A 1 96 ? -12.889 8.547 13.863 1.00 88.62 96 ILE A N 1
ATOM 787 C CA . ILE A 1 96 ? -14.252 8.811 14.309 1.00 88.62 96 ILE A CA 1
ATOM 788 C C . ILE A 1 96 ? -14.377 10.308 14.565 1.00 88.62 96 ILE A C 1
ATOM 790 O O . ILE A 1 96 ? -13.957 10.822 15.601 1.00 88.62 96 ILE A O 1
ATOM 794 N N . ARG A 1 97 ? -14.957 11.012 13.589 1.00 85.88 97 ARG A N 1
ATOM 795 C CA . ARG A 1 97 ? -15.166 12.467 13.651 1.00 85.88 97 ARG A CA 1
ATOM 796 C C . ARG A 1 97 ? -16.429 12.864 14.412 1.00 85.88 97 ARG A C 1
ATOM 798 O O . ARG A 1 97 ? -16.493 13.960 14.959 1.00 85.88 97 ARG A O 1
ATOM 805 N N . ASP A 1 98 ? -17.432 11.987 14.470 1.00 89.19 98 ASP A N 1
ATOM 806 C CA . ASP A 1 98 ? -18.622 12.213 15.297 1.00 89.19 98 ASP A CA 1
ATOM 807 C C . ASP A 1 98 ? -18.341 11.811 16.751 1.00 89.19 98 ASP A C 1
ATOM 809 O O . ASP A 1 98 ? -18.733 10.744 17.233 1.00 89.19 98 ASP A O 1
ATOM 813 N N . VAL A 1 99 ? -17.606 12.686 17.442 1.00 88.88 99 VAL A N 1
ATOM 814 C CA . VAL A 1 99 ? -17.205 12.517 18.847 1.00 88.88 99 VAL A CA 1
ATOM 815 C C . VAL A 1 99 ? -18.421 12.353 19.756 1.00 88.88 99 VAL A C 1
ATOM 817 O O . VAL A 1 99 ? -18.388 11.563 20.699 1.00 88.88 99 VAL A O 1
ATOM 820 N N . ARG A 1 100 ? -19.517 13.068 19.472 1.00 90.19 100 ARG A N 1
ATOM 821 C CA . ARG A 1 100 ? -20.726 13.029 20.300 1.00 90.19 100 ARG A CA 1
ATOM 822 C C . ARG A 1 100 ? -21.435 11.684 20.183 1.00 90.19 100 ARG A C 1
ATOM 824 O O . ARG A 1 100 ? -21.817 11.130 21.210 1.00 90.19 100 ARG A O 1
ATOM 831 N N . ALA A 1 101 ? -21.607 11.165 18.967 1.00 92.19 101 ALA A N 1
ATOM 832 C CA . ALA A 1 101 ? -22.212 9.852 18.764 1.00 92.19 101 ALA A CA 1
ATOM 833 C C . ALA A 1 101 ? -21.370 8.744 19.408 1.00 92.19 101 ALA A C 1
ATOM 835 O O . ALA A 1 101 ? -21.913 7.912 20.131 1.00 92.19 101 ALA A O 1
ATOM 836 N N . PHE A 1 102 ? -20.045 8.792 19.232 1.00 92.88 102 PHE A N 1
ATOM 837 C CA . PHE A 1 102 ? -19.146 7.808 19.834 1.00 92.88 102 PHE A CA 1
ATOM 838 C C . PHE A 1 102 ? -19.204 7.838 21.363 1.00 92.88 102 PHE A C 1
ATOM 840 O O . PHE A 1 102 ? -19.308 6.795 22.004 1.00 92.88 102 PHE A O 1
ATOM 847 N N . ARG A 1 103 ? -19.196 9.036 21.959 1.00 91.69 103 ARG A N 1
ATOM 848 C CA . ARG A 1 103 ? -19.313 9.188 23.410 1.00 91.69 103 ARG A CA 1
ATOM 849 C C . ARG A 1 103 ? -20.639 8.634 23.925 1.00 91.69 103 ARG A C 1
ATOM 851 O O . ARG A 1 103 ? -20.615 7.848 24.857 1.00 91.69 103 ARG A O 1
ATOM 858 N N . ASN A 1 104 ? -21.767 8.966 23.299 1.00 93.38 104 ASN A N 1
ATOM 859 C CA . ASN A 1 104 ? -23.074 8.451 23.725 1.00 93.38 104 ASN A CA 1
ATOM 860 C C . ASN A 1 104 ? -23.142 6.912 23.709 1.00 93.38 104 ASN A C 1
ATOM 862 O O . ASN A 1 104 ? -23.816 6.324 24.548 1.00 93.38 104 ASN A O 1
ATOM 866 N N . GLU A 1 105 ? -22.465 6.269 22.755 1.00 94.38 105 GLU A N 1
ATOM 867 C CA . GLU A 1 105 ? -22.447 4.807 22.631 1.00 94.38 105 GLU A CA 1
ATOM 868 C C . GLU A 1 105 ? -21.560 4.135 23.694 1.00 94.38 105 GLU A C 1
ATOM 870 O O . GLU A 1 105 ? -21.874 3.045 24.175 1.00 94.38 105 GLU A O 1
ATOM 875 N N . PHE A 1 106 ? -20.447 4.774 24.070 1.00 94.69 106 PHE A N 1
ATOM 876 C CA . PHE A 1 106 ? -19.373 4.128 24.831 1.00 94.69 106 PHE A CA 1
ATOM 877 C C . PHE A 1 106 ? -19.049 4.769 26.190 1.00 94.69 106 PHE A C 1
ATOM 879 O O . PHE A 1 106 ? -18.237 4.222 26.930 1.00 94.69 106 PHE A O 1
ATOM 886 N N . GLU A 1 107 ? -19.661 5.890 26.580 1.00 90.19 107 GLU A N 1
ATOM 887 C CA . GLU A 1 107 ? -19.311 6.608 27.822 1.00 90.19 107 GLU A CA 1
ATOM 888 C C . GLU A 1 107 ? -19.577 5.821 29.110 1.00 90.19 107 GLU A C 1
ATOM 890 O O . GLU A 1 107 ? -18.934 6.071 30.133 1.00 90.19 107 GLU A O 1
ATOM 895 N N . LEU A 1 108 ? -20.505 4.862 29.061 1.00 91.69 108 LEU A N 1
ATOM 896 C CA . LEU A 1 108 ? -20.807 3.970 30.180 1.00 91.69 108 LEU A CA 1
ATOM 897 C C . LEU A 1 108 ? -19.796 2.821 30.309 1.00 91.69 108 LEU A C 1
ATOM 899 O O . LEU A 1 108 ? -19.768 2.147 31.338 1.00 91.69 108 LEU A O 1
ATOM 903 N N . GLU A 1 109 ? -18.942 2.607 29.305 1.00 92.69 109 GLU A N 1
ATOM 904 C CA . GLU A 1 109 ? -17.887 1.603 29.365 1.00 92.69 109 GLU A CA 1
ATOM 905 C C . GLU A 1 109 ? -16.777 2.066 30.307 1.00 92.69 109 GLU A C 1
ATOM 907 O O . GLU A 1 109 ? -15.964 2.930 29.976 1.00 92.69 109 GLU A O 1
ATOM 912 N N . GLU A 1 110 ? -16.691 1.443 31.485 1.00 90.69 110 GLU A N 1
ATOM 913 C CA . GLU A 1 110 ? -15.683 1.764 32.507 1.00 90.69 110 GLU A CA 1
ATOM 914 C C . GLU A 1 110 ? -14.255 1.788 31.943 1.00 90.69 110 GLU A C 1
ATOM 916 O O . GLU A 1 110 ? -13.456 2.656 32.293 1.00 90.69 110 GLU A O 1
ATOM 921 N N . ARG A 1 111 ? -13.942 0.867 31.021 1.00 89.88 111 ARG A N 1
ATOM 922 C CA . ARG A 1 111 ? -12.620 0.773 30.383 1.00 89.88 111 ARG A CA 1
ATOM 923 C C . ARG A 1 111 ? -12.297 1.954 29.468 1.00 89.88 111 ARG A C 1
ATOM 925 O O . ARG A 1 111 ? -11.120 2.210 29.241 1.00 89.88 111 ARG A O 1
ATOM 932 N N . LEU A 1 112 ? -13.307 2.652 28.948 1.00 90.88 112 LEU A N 1
ATOM 933 C CA . LEU A 1 112 ? -13.145 3.795 28.048 1.00 90.88 112 LEU A CA 1
ATOM 934 C C . LEU A 1 112 ? -13.292 5.137 28.764 1.00 90.88 112 LEU A C 1
ATOM 936 O O . LEU A 1 112 ? -12.946 6.162 28.189 1.00 90.88 112 LEU A O 1
ATOM 940 N N . LYS A 1 113 ? -13.713 5.166 30.033 1.00 88.94 113 LYS A N 1
ATOM 941 C CA . LYS A 1 113 ? -13.793 6.411 30.814 1.00 88.94 113 LYS A CA 1
ATOM 942 C C . LYS A 1 113 ? -12.539 7.288 30.753 1.00 88.94 113 LYS A C 1
ATOM 944 O O . LYS A 1 113 ? -12.711 8.501 30.618 1.00 88.94 113 LYS A O 1
ATOM 949 N N . PRO A 1 114 ? -11.304 6.744 30.813 1.00 88.31 114 PRO A N 1
ATOM 950 C CA . PRO A 1 114 ? -10.113 7.578 30.704 1.00 88.31 114 PRO A CA 1
ATOM 951 C C . PRO A 1 114 ? -10.040 8.342 29.372 1.00 88.31 114 PRO A C 1
ATOM 953 O O . PRO A 1 114 ? -9.561 9.469 29.368 1.00 88.31 114 PRO A O 1
ATOM 956 N N . LEU A 1 115 ? -10.595 7.788 28.285 1.00 86.88 115 LEU A N 1
ATOM 957 C CA . LEU A 1 115 ? -10.655 8.393 26.946 1.00 86.88 115 LEU A CA 1
ATOM 958 C C . LEU A 1 115 ? -11.569 9.621 26.901 1.00 86.88 115 LEU A C 1
ATOM 960 O O . LEU A 1 115 ? -11.360 10.523 26.104 1.00 86.88 115 LEU A O 1
ATOM 964 N N . PHE A 1 116 ? -12.589 9.663 27.761 1.00 85.19 116 PHE A N 1
ATOM 965 C CA . PHE A 1 116 ? -13.589 10.737 27.779 1.00 85.19 116 PHE A CA 1
ATOM 966 C C . PHE A 1 116 ? -13.367 11.762 28.895 1.00 85.19 116 PHE A C 1
ATOM 968 O O . PHE A 1 116 ? -14.081 12.765 28.962 1.00 85.19 116 PHE A O 1
ATOM 975 N N . SER A 1 117 ? -12.447 11.483 29.821 1.00 81.75 117 SER A N 1
ATOM 976 C CA . SER A 1 117 ? -12.261 12.272 31.038 1.00 81.75 117 SER A CA 1
ATOM 977 C C . SER A 1 117 ? -10.822 12.190 31.561 1.00 81.75 117 SER A C 1
ATOM 979 O O . SER A 1 117 ? -10.568 11.661 32.643 1.00 81.75 117 SER A O 1
ATOM 981 N N . HIS A 1 118 ? -9.878 12.765 30.813 1.00 79.00 118 HIS A N 1
ATOM 982 C CA . HIS A 1 118 ? -8.453 12.868 31.183 1.00 79.00 118 HIS A CA 1
ATOM 983 C C . HIS A 1 118 ? -8.018 14.305 31.542 1.00 79.00 118 HIS A C 1
ATOM 985 O O . HIS A 1 118 ? -6.846 14.549 31.820 1.00 79.00 118 HIS A O 1
ATOM 991 N N . GLY A 1 119 ? -8.940 15.276 31.540 1.00 76.12 119 GLY A N 1
ATOM 992 C CA . GLY A 1 119 ? -8.678 16.648 31.999 1.00 76.12 119 GLY A CA 1
ATOM 993 C C . GLY A 1 119 ? -7.790 17.496 31.079 1.00 76.12 119 GLY A C 1
ATOM 994 O O . GLY A 1 119 ? -7.312 18.540 31.513 1.00 76.12 119 GLY A O 1
ATOM 995 N N . LYS A 1 120 ? -7.568 17.071 29.825 1.00 76.19 120 LYS A N 1
ATOM 996 C CA . LYS A 1 120 ? -6.748 17.811 28.839 1.00 76.19 120 LYS A CA 1
ATOM 997 C C . LYS A 1 120 ? -7.565 18.594 27.797 1.00 76.19 120 LYS A C 1
ATOM 999 O O . LYS A 1 120 ? -6.979 19.245 26.941 1.00 76.19 120 LYS A O 1
ATOM 1004 N N . GLY A 1 121 ? -8.895 18.558 27.883 1.00 75.62 121 GLY A N 1
ATOM 1005 C CA . GLY A 1 121 ? -9.813 19.173 26.918 1.00 75.62 121 GLY A CA 1
ATOM 1006 C C . GLY A 1 121 ? -10.742 18.143 26.278 1.00 75.62 121 GLY A C 1
ATOM 1007 O O . GLY A 1 121 ? -10.653 16.959 26.595 1.00 75.62 121 GLY A O 1
ATOM 1008 N N . ASP A 1 122 ? -11.641 18.609 25.410 1.00 77.50 122 ASP A N 1
ATOM 1009 C CA . ASP A 1 122 ? -12.535 17.740 24.642 1.00 77.50 122 ASP A CA 1
ATOM 1010 C C . ASP A 1 122 ? -11.828 17.198 23.392 1.00 77.50 122 ASP A C 1
ATOM 1012 O O . ASP A 1 122 ? -11.120 17.929 22.692 1.00 77.50 122 ASP A O 1
ATOM 1016 N N . ALA A 1 123 ? -12.068 15.921 23.091 1.00 80.81 123 ALA A N 1
ATOM 1017 C CA . ALA A 1 123 ? -11.596 15.286 21.868 1.00 80.81 123 ALA A CA 1
ATOM 1018 C C . ALA A 1 123 ? -12.184 15.982 20.629 1.00 80.81 123 ALA A C 1
ATOM 1020 O O . ALA A 1 123 ? -13.386 16.246 20.554 1.00 80.81 123 ALA A O 1
ATOM 1021 N N . PHE A 1 124 ? -11.338 16.250 19.636 1.00 82.31 124 PHE A N 1
ATOM 1022 C CA . PHE A 1 124 ? -11.762 16.728 18.320 1.00 82.31 124 PHE A CA 1
ATOM 1023 C C . PHE A 1 124 ? -12.151 15.567 17.398 1.00 82.31 124 PHE A C 1
ATOM 1025 O O . PHE A 1 124 ? -13.117 15.668 16.645 1.00 82.31 124 PHE A O 1
ATOM 1032 N N . GLU A 1 125 ? -11.416 14.461 17.484 1.00 86.75 125 GLU A N 1
ATOM 1033 C CA . GLU A 1 125 ? -11.700 13.194 16.813 1.00 86.75 125 GLU A CA 1
ATOM 1034 C C . GLU A 1 125 ? -11.087 12.043 17.617 1.00 86.75 125 GLU A C 1
ATOM 1036 O O . GLU A 1 125 ? -10.146 12.251 18.388 1.00 86.75 1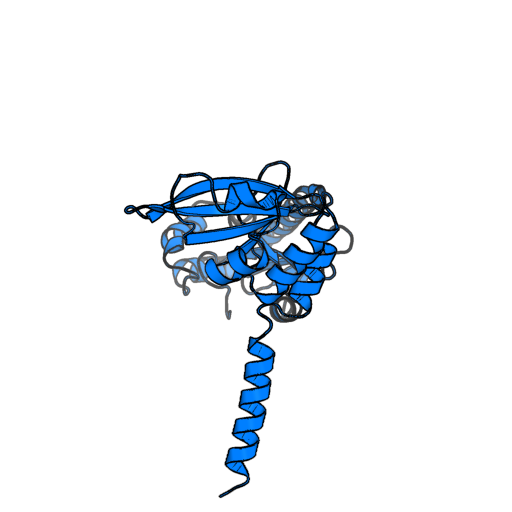25 GLU A O 1
ATOM 1041 N N . PHE A 1 126 ? -11.607 10.829 17.436 1.00 87.50 126 PHE A N 1
ATOM 1042 C CA . PHE A 1 126 ? -10.936 9.623 17.920 1.00 87.50 126 PHE A CA 1
ATOM 1043 C C . PHE A 1 126 ? -10.242 8.917 16.766 1.00 87.50 126 PHE A C 1
ATOM 1045 O O . PHE A 1 126 ? -10.792 8.824 15.667 1.00 87.50 126 PHE A O 1
ATOM 1052 N N . VAL A 1 127 ? -9.066 8.365 17.031 1.00 86.12 127 VAL A N 1
ATOM 1053 C CA . VAL A 1 127 ? -8.440 7.383 16.148 1.00 86.12 127 VAL A CA 1
ATOM 1054 C C . VAL A 1 127 ? -8.588 6.023 16.796 1.00 86.12 127 VAL A C 1
ATOM 1056 O O . VAL A 1 127 ? -8.349 5.858 17.990 1.00 86.12 127 VAL A O 1
ATOM 1059 N N . ILE A 1 128 ? -9.016 5.049 16.008 1.00 87.69 128 ILE A N 1
ATOM 1060 C CA . ILE A 1 128 ? -9.163 3.666 16.441 1.00 87.69 128 ILE A CA 1
ATOM 1061 C C . ILE A 1 128 ? -8.288 2.828 15.527 1.00 87.69 128 ILE A C 1
ATOM 1063 O O . ILE A 1 128 ? -8.486 2.835 14.316 1.00 87.69 128 ILE A O 1
ATOM 1067 N N . SER A 1 129 ? -7.328 2.113 16.100 1.00 84.69 129 SER A N 1
ATOM 1068 C CA . SER A 1 129 ? -6.398 1.273 15.356 1.00 84.69 129 SER A CA 1
ATOM 1069 C C . SER A 1 129 ? -6.453 -0.157 15.823 1.00 84.69 129 SER A C 1
ATOM 1071 O O . SER A 1 129 ? -6.455 -0.464 17.012 1.00 84.69 129 SER A O 1
ATOM 1073 N N . PHE A 1 130 ? -6.397 -1.042 14.851 1.00 83.50 130 PHE A N 1
ATOM 1074 C CA . PHE A 1 130 ? -6.424 -2.469 15.050 1.00 83.50 130 PHE A CA 1
ATOM 1075 C C . PHE A 1 130 ? -5.039 -3.008 14.707 1.00 83.50 130 PHE A C 1
ATOM 1077 O O . PHE A 1 130 ? -4.615 -2.847 13.556 1.00 83.50 130 PHE A O 1
ATOM 1084 N N . PRO A 1 131 ? -4.314 -3.612 15.668 1.00 78.25 131 PRO A N 1
ATOM 1085 C CA . PRO A 1 131 ? -3.067 -4.287 15.366 1.00 78.25 131 PRO A CA 1
ATOM 1086 C C . PRO A 1 131 ? -3.362 -5.385 14.355 1.00 78.25 131 PRO A C 1
ATOM 1088 O O . PRO A 1 131 ? -4.244 -6.224 14.559 1.00 78.25 131 PRO A O 1
ATOM 1091 N N . GLU A 1 132 ? -2.646 -5.377 13.247 1.00 74.81 132 GLU A N 1
ATOM 1092 C CA . GLU A 1 132 ? -2.749 -6.447 12.278 1.00 74.81 132 GLU A CA 1
ATOM 1093 C C . GLU A 1 132 ? -2.110 -7.726 12.840 1.00 74.81 132 GLU A C 1
ATOM 1095 O O . GLU A 1 132 ? -1.136 -7.682 13.594 1.00 74.81 132 GLU A O 1
ATOM 1100 N N . LYS A 1 133 ? -2.672 -8.891 12.503 1.00 68.38 133 LYS A N 1
ATOM 1101 C CA . LYS A 1 133 ? -2.134 -10.203 12.877 1.00 68.38 133 LYS A CA 1
ATOM 1102 C C . LYS A 1 133 ? -0.673 -10.289 12.426 1.00 68.38 133 LYS A C 1
ATOM 1104 O O . LYS A 1 133 ? -0.357 -9.939 11.292 1.00 68.38 133 LYS A O 1
ATOM 1109 N N . MET A 1 134 ? 0.185 -10.821 13.302 1.00 53.34 134 MET A N 1
ATOM 1110 C CA . MET A 1 134 ? 1.652 -10.869 13.156 1.00 53.34 134 MET A CA 1
ATOM 1111 C C . MET A 1 134 ? 2.195 -11.581 11.901 1.00 53.34 134 MET A C 1
ATOM 1113 O O . MET A 1 134 ? 3.394 -11.536 11.666 1.00 53.34 134 MET A O 1
ATOM 1117 N N . ASN A 1 135 ? 1.369 -12.181 11.039 1.00 51.12 135 ASN A N 1
ATOM 1118 C CA . ASN A 1 135 ? 1.833 -12.827 9.798 1.00 51.12 135 ASN A CA 1
ATOM 1119 C C . ASN A 1 135 ? 2.347 -11.836 8.727 1.00 51.12 135 ASN A C 1
ATOM 1121 O O . ASN A 1 135 ? 2.433 -12.176 7.552 1.00 51.12 135 ASN A O 1
ATOM 1125 N N . PHE A 1 136 ? 2.682 -10.605 9.112 1.00 54.03 136 PHE A N 1
ATOM 1126 C CA . PHE A 1 136 ? 3.274 -9.607 8.234 1.00 54.03 136 PHE A CA 1
ATOM 1127 C C . PHE A 1 136 ? 4.801 -9.532 8.299 1.00 54.03 136 PHE A C 1
ATOM 1129 O O . PHE A 1 136 ? 5.361 -8.770 7.519 1.00 54.03 136 PHE A O 1
ATOM 1136 N N . ASP A 1 137 ? 5.481 -10.359 9.098 1.00 52.25 137 ASP A N 1
ATOM 1137 C CA . ASP A 1 137 ? 6.948 -10.510 9.022 1.00 52.25 137 ASP A CA 1
ATOM 1138 C C . ASP A 1 137 ? 7.417 -10.954 7.614 1.00 52.25 137 ASP A C 1
ATOM 1140 O O . ASP A 1 137 ? 8.522 -10.637 7.177 1.00 52.25 137 ASP A O 1
ATOM 1144 N N . GLU A 1 138 ? 6.546 -11.606 6.832 1.00 61.22 138 GLU A N 1
ATOM 1145 C CA . GLU A 1 138 ? 6.812 -11.947 5.428 1.00 61.22 138 GLU A CA 1
ATOM 1146 C C . GLU A 1 138 ? 6.782 -10.735 4.478 1.00 61.22 138 GLU A C 1
ATOM 1148 O O . GLU A 1 138 ? 7.302 -10.830 3.366 1.00 61.22 138 GLU A O 1
ATOM 1153 N N . LYS A 1 139 ? 6.219 -9.577 4.868 1.00 71.00 139 LYS A N 1
ATOM 1154 C CA . LYS A 1 139 ? 6.140 -8.401 3.976 1.00 71.00 139 LYS A CA 1
ATOM 1155 C C . LYS A 1 139 ? 7.511 -7.939 3.536 1.00 71.00 139 LYS A C 1
ATOM 1157 O O . LYS A 1 139 ? 7.672 -7.617 2.365 1.00 71.00 139 LYS A O 1
ATOM 1162 N N . ASP A 1 140 ? 8.480 -7.909 4.440 1.00 78.50 140 ASP A N 1
ATOM 1163 C CA . ASP A 1 140 ? 9.816 -7.427 4.100 1.00 78.50 140 ASP A CA 1
ATOM 1164 C C . ASP A 1 140 ? 10.545 -8.418 3.190 1.00 78.50 140 ASP A C 1
ATOM 1166 O O . ASP A 1 140 ? 11.264 -8.001 2.279 1.00 78.50 140 ASP A O 1
ATOM 1170 N N . ILE A 1 141 ? 10.271 -9.718 3.333 1.00 83.62 141 ILE A N 1
ATOM 1171 C CA . ILE A 1 141 ? 10.767 -10.760 2.426 1.00 83.62 141 ILE A CA 1
ATOM 1172 C C . ILE A 1 141 ? 10.118 -10.616 1.042 1.00 83.62 141 ILE A C 1
ATOM 1174 O O . ILE A 1 141 ? 10.819 -10.621 0.025 1.00 83.62 141 ILE A O 1
ATOM 1178 N N . ILE A 1 142 ? 8.796 -10.436 0.983 1.00 87.88 142 ILE A N 1
ATOM 1179 C CA . ILE A 1 142 ? 8.047 -10.261 -0.269 1.00 87.88 142 ILE A CA 1
ATOM 1180 C C . ILE A 1 142 ? 8.463 -8.959 -0.964 1.00 87.88 142 ILE A C 1
ATOM 1182 O O . ILE A 1 142 ? 8.717 -8.974 -2.166 1.00 87.88 142 ILE A O 1
ATOM 1186 N N . LYS A 1 143 ? 8.600 -7.849 -0.227 1.00 91.56 143 LYS A N 1
ATOM 1187 C CA . LYS A 1 143 ? 9.103 -6.564 -0.739 1.00 91.56 143 LYS A CA 1
ATOM 1188 C C . LYS A 1 143 ? 10.505 -6.706 -1.299 1.00 91.56 143 LYS A C 1
ATOM 1190 O O . LYS A 1 143 ? 10.737 -6.320 -2.439 1.00 91.56 143 LYS A O 1
ATOM 1195 N N . SER A 1 144 ? 11.416 -7.303 -0.535 1.00 93.62 144 SER A N 1
ATOM 1196 C CA . SER A 1 144 ? 12.799 -7.510 -0.975 1.00 93.62 144 SER A CA 1
ATOM 1197 C C . SER A 1 144 ? 12.859 -8.374 -2.236 1.00 93.62 144 SER A C 1
ATOM 1199 O O . SER A 1 144 ? 13.587 -8.057 -3.175 1.00 93.62 144 SER A O 1
ATOM 1201 N N . SER A 1 145 ? 12.037 -9.424 -2.305 1.00 96.19 145 SER A N 1
ATOM 1202 C CA . SER A 1 145 ? 11.935 -10.302 -3.478 1.00 96.19 145 SER A CA 1
ATOM 1203 C C . SER A 1 145 ? 11.345 -9.578 -4.692 1.00 96.19 145 SER A C 1
ATOM 1205 O O . SER A 1 145 ? 11.859 -9.711 -5.803 1.00 96.19 145 SER A O 1
ATOM 1207 N N . PHE A 1 146 ? 10.302 -8.771 -4.486 1.00 97.88 146 PHE A N 1
ATOM 1208 C CA . PHE A 1 146 ? 9.677 -7.941 -5.516 1.00 97.88 146 PHE A CA 1
ATOM 1209 C C . PHE A 1 146 ? 10.649 -6.909 -6.085 1.00 97.88 146 PHE A C 1
ATOM 1211 O O . PHE A 1 146 ? 10.777 -6.802 -7.306 1.00 97.88 146 PHE A O 1
ATOM 1218 N N . VAL A 1 147 ? 11.361 -6.193 -5.211 1.00 97.75 147 VAL A N 1
ATOM 1219 C CA . VAL A 1 147 ? 12.390 -5.224 -5.597 1.00 97.75 147 VAL A CA 1
ATOM 1220 C C . VAL A 1 147 ? 13.497 -5.926 -6.368 1.00 97.75 147 VAL A C 1
ATOM 1222 O O . VAL A 1 147 ? 13.822 -5.475 -7.459 1.00 97.75 147 VAL A O 1
ATOM 1225 N N . ASN A 1 148 ? 14.013 -7.059 -5.885 1.00 98.12 148 ASN A N 1
ATOM 1226 C CA . ASN A 1 148 ? 15.076 -7.786 -6.576 1.00 98.12 148 ASN A CA 1
ATOM 1227 C C . ASN A 1 148 ? 14.658 -8.215 -7.994 1.00 98.12 148 ASN A C 1
ATOM 1229 O O . ASN A 1 148 ? 15.356 -7.911 -8.958 1.00 98.12 148 ASN A O 1
ATOM 1233 N N . ILE A 1 149 ? 13.491 -8.852 -8.151 1.00 98.56 149 ILE A N 1
ATOM 1234 C CA . ILE A 1 149 ? 12.971 -9.261 -9.471 1.00 98.56 149 ILE A CA 1
ATOM 1235 C C . ILE A 1 149 ? 12.824 -8.045 -10.398 1.00 98.56 149 ILE A C 1
ATOM 1237 O O . ILE A 1 149 ? 13.281 -8.067 -11.542 1.00 98.56 149 ILE A O 1
ATOM 1241 N N . SER A 1 150 ? 12.224 -6.968 -9.895 1.00 98.56 150 SER A N 1
ATOM 1242 C CA . SER A 1 150 ? 11.963 -5.753 -10.674 1.00 98.56 150 SER A CA 1
ATOM 1243 C C . SER A 1 150 ? 13.258 -5.011 -11.041 1.00 98.56 150 SER A C 1
ATOM 1245 O O . SER A 1 150 ? 13.376 -4.479 -12.143 1.00 98.56 150 SER A O 1
ATOM 1247 N N . GLN A 1 151 ? 14.265 -5.028 -10.163 1.00 98.44 151 GLN A N 1
ATOM 1248 C CA . GLN A 1 151 ? 15.598 -4.478 -10.418 1.00 98.44 151 GLN A CA 1
ATOM 1249 C C . GLN A 1 151 ? 16.357 -5.265 -11.485 1.00 98.44 151 GLN A C 1
ATOM 1251 O O . GLN A 1 151 ? 17.027 -4.657 -12.312 1.00 98.44 151 GLN A O 1
ATOM 1256 N N . GLN A 1 152 ? 16.238 -6.594 -11.517 1.00 98.31 152 GLN A N 1
ATOM 1257 C CA . GLN A 1 152 ? 16.823 -7.373 -12.612 1.00 98.31 152 GLN A CA 1
ATOM 1258 C C . GLN A 1 152 ? 16.137 -7.048 -13.944 1.00 98.31 152 GLN A C 1
ATOM 1260 O O . GLN A 1 152 ? 16.812 -6.857 -14.953 1.00 98.31 152 GLN A O 1
ATOM 1265 N N . HIS A 1 153 ? 14.808 -6.914 -13.944 1.00 98.50 153 HIS A N 1
ATOM 1266 C CA . HIS A 1 153 ? 14.054 -6.605 -15.157 1.00 98.50 153 HIS A CA 1
ATOM 1267 C C . HIS A 1 153 ? 14.310 -5.185 -15.690 1.00 98.50 153 HIS A C 1
ATOM 1269 O O . HIS A 1 153 ? 14.476 -4.989 -16.891 1.00 98.50 153 HIS A O 1
ATOM 1275 N N . VAL A 1 154 ? 14.390 -4.164 -14.830 1.00 98.19 154 VAL A N 1
ATOM 1276 C CA . VAL A 1 154 ? 14.580 -2.779 -15.306 1.00 98.19 154 VAL A CA 1
ATOM 1277 C C . VAL A 1 154 ? 15.914 -2.589 -16.039 1.00 98.19 154 VAL A C 1
ATOM 1279 O O . VAL A 1 154 ? 16.022 -1.734 -16.918 1.00 98.19 154 VAL A O 1
ATOM 1282 N N . LEU A 1 155 ? 16.920 -3.412 -15.727 1.00 97.62 155 LEU A N 1
ATOM 1283 C CA . LEU A 1 155 ? 18.212 -3.420 -16.415 1.00 97.62 155 LEU A CA 1
ATOM 1284 C C . LEU A 1 155 ? 18.135 -4.026 -17.824 1.00 97.62 155 LEU A C 1
ATOM 1286 O O . LEU A 1 155 ? 19.006 -3.748 -18.644 1.00 97.62 155 LEU A O 1
ATOM 1290 N N . THR A 1 156 ? 17.100 -4.817 -18.129 1.00 97.44 156 THR A N 1
ATOM 1291 C CA . THR A 1 156 ? 16.877 -5.382 -19.469 1.00 97.44 156 THR A CA 1
ATOM 1292 C C . THR A 1 156 ? 16.038 -4.478 -20.371 1.00 97.44 156 THR A C 1
ATOM 1294 O O . THR A 1 156 ? 15.944 -4.730 -21.573 1.00 97.44 156 THR A O 1
ATOM 1297 N N . ILE A 1 157 ? 15.426 -3.422 -19.825 1.00 97.38 157 ILE A N 1
ATOM 1298 C CA . ILE A 1 157 ? 14.670 -2.441 -20.610 1.00 97.38 157 ILE A CA 1
ATOM 1299 C C . ILE A 1 157 ? 15.642 -1.662 -21.498 1.00 97.38 157 ILE A C 1
ATOM 1301 O O . ILE A 1 157 ? 16.605 -1.066 -21.015 1.00 97.38 157 ILE A O 1
ATOM 1305 N N . ASN A 1 158 ? 15.378 -1.658 -22.806 1.00 96.62 158 ASN A N 1
ATOM 1306 C CA . ASN A 1 158 ? 16.212 -0.938 -23.763 1.00 96.62 158 ASN A CA 1
ATOM 1307 C C . ASN A 1 158 ? 16.100 0.586 -23.595 1.00 96.62 158 ASN A C 1
ATOM 1309 O O . ASN A 1 158 ? 15.098 1.111 -23.103 1.00 96.62 158 ASN A O 1
ATOM 1313 N N . ASP A 1 159 ? 17.122 1.297 -24.064 1.00 96.69 159 ASP A N 1
ATOM 1314 C CA . ASP A 1 159 ? 17.244 2.740 -23.853 1.00 96.69 159 ASP A CA 1
ATOM 1315 C C . ASP A 1 159 ? 16.133 3.548 -24.529 1.00 96.69 159 ASP A C 1
ATOM 1317 O O . ASP A 1 159 ? 15.717 4.565 -23.992 1.00 96.69 159 ASP A O 1
ATOM 1321 N N . VAL A 1 160 ? 15.586 3.081 -25.656 1.00 97.00 160 VAL A N 1
ATOM 1322 C CA . VAL A 1 160 ? 14.493 3.785 -26.346 1.00 97.00 160 VAL A CA 1
ATOM 1323 C C . VAL A 1 160 ? 13.234 3.814 -25.479 1.00 97.00 160 VAL A C 1
ATOM 1325 O O . VAL A 1 160 ? 12.621 4.866 -25.322 1.00 97.00 160 VAL A O 1
ATOM 1328 N N . ILE A 1 161 ? 12.865 2.678 -24.882 1.00 95.69 161 ILE A N 1
ATOM 1329 C CA . ILE A 1 161 ? 11.727 2.601 -23.955 1.00 95.69 161 ILE A CA 1
ATOM 1330 C C . ILE A 1 161 ? 12.031 3.392 -22.680 1.00 95.69 161 ILE A C 1
ATOM 1332 O O . ILE A 1 161 ? 11.167 4.109 -22.176 1.00 95.69 161 ILE A O 1
ATOM 1336 N N . TRP A 1 162 ? 13.261 3.296 -22.170 1.00 97.44 162 TRP A N 1
ATOM 1337 C CA . TRP A 1 162 ? 13.671 4.049 -20.989 1.00 97.44 162 TRP A CA 1
ATOM 1338 C C . TRP A 1 162 ? 13.519 5.562 -21.182 1.00 97.44 162 TRP A C 1
ATOM 1340 O O . TRP A 1 162 ? 12.957 6.229 -20.317 1.00 97.44 162 TRP A O 1
ATOM 1350 N N . GLU A 1 163 ? 13.939 6.101 -22.328 1.00 97.25 163 GLU A N 1
ATOM 1351 C CA . GLU A 1 163 ? 13.783 7.525 -22.643 1.00 97.25 163 GLU A CA 1
ATOM 1352 C C . GLU A 1 163 ? 12.310 7.965 -22.671 1.00 97.25 163 GLU A C 1
ATOM 1354 O O . GLU A 1 163 ? 11.997 9.092 -22.282 1.00 97.25 163 GLU A O 1
ATOM 1359 N N . CYS A 1 164 ? 11.373 7.081 -23.038 1.00 96.94 164 CYS A N 1
ATOM 1360 C CA . CYS A 1 164 ? 9.944 7.372 -22.899 1.00 96.94 164 CYS A CA 1
ATOM 1361 C C . CYS A 1 164 ? 9.541 7.557 -21.429 1.00 96.94 164 CYS A C 1
ATOM 1363 O O . CYS A 1 164 ? 8.799 8.491 -21.116 1.00 96.94 164 CYS A O 1
ATOM 1365 N N . PHE A 1 165 ? 10.049 6.721 -20.518 1.00 97.25 165 PHE A N 1
ATOM 1366 C CA . PHE A 1 165 ? 9.804 6.890 -19.083 1.00 97.25 165 PHE A CA 1
ATOM 1367 C C . PHE A 1 165 ? 10.450 8.166 -18.554 1.00 97.25 165 PHE A C 1
ATOM 1369 O O . PHE A 1 165 ? 9.782 8.918 -17.855 1.00 97.25 165 PHE A O 1
ATOM 1376 N N . VAL A 1 166 ? 11.689 8.477 -18.950 1.00 97.31 166 VAL A N 1
ATOM 1377 C CA . VAL A 1 166 ? 12.361 9.735 -18.577 1.00 97.31 166 VAL A CA 1
ATOM 1378 C C . VAL A 1 166 ? 11.542 10.945 -19.022 1.00 97.31 166 VAL A C 1
ATOM 1380 O O . VAL A 1 166 ? 11.308 11.868 -18.237 1.00 97.31 166 VAL A O 1
ATOM 1383 N N . HIS A 1 167 ? 11.067 10.938 -20.269 1.00 97.25 167 HIS A N 1
ATOM 1384 C CA . HIS A 1 167 ? 10.229 12.006 -20.799 1.00 97.25 167 HIS A CA 1
ATOM 1385 C C . HIS A 1 167 ? 8.923 12.148 -20.009 1.00 97.25 167 HIS A C 1
ATOM 1387 O O . HIS A 1 167 ? 8.557 13.268 -19.641 1.00 97.25 167 HIS A O 1
ATOM 1393 N N . GLN A 1 168 ? 8.249 11.032 -19.711 1.00 97.19 168 GLN A N 1
ATOM 1394 C CA . GLN A 1 168 ? 7.020 11.023 -18.920 1.00 97.19 168 GLN A CA 1
ATOM 1395 C C . GLN A 1 168 ? 7.268 11.525 -17.491 1.00 97.19 168 GLN A C 1
ATOM 1397 O O . GLN A 1 168 ? 6.531 12.387 -17.018 1.00 97.19 168 GLN A O 1
ATOM 1402 N N . THR A 1 169 ? 8.337 11.089 -16.822 1.00 96.62 169 THR A N 1
ATOM 1403 C CA . THR A 1 169 ? 8.701 11.565 -15.478 1.00 96.62 169 THR A CA 1
ATOM 1404 C C . THR A 1 169 ? 8.951 13.066 -15.443 1.00 96.62 169 THR A C 1
ATOM 1406 O O . THR A 1 169 ? 8.642 13.711 -14.445 1.00 96.62 169 THR A O 1
ATOM 1409 N N . LYS A 1 170 ? 9.498 13.654 -16.514 1.00 96.06 170 LYS A N 1
ATOM 1410 C CA . LYS A 1 170 ? 9.824 15.089 -16.572 1.00 96.06 170 LYS A CA 1
ATOM 1411 C C . LYS A 1 170 ? 8.650 15.972 -16.987 1.00 96.06 170 LYS A C 1
ATOM 1413 O O . LYS A 1 170 ? 8.557 17.092 -16.499 1.00 96.06 170 LYS A O 1
ATOM 1418 N N . ASN A 1 171 ? 7.765 15.479 -17.854 1.00 95.44 171 ASN A N 1
ATOM 1419 C CA . ASN A 1 171 ? 6.748 16.311 -18.512 1.00 95.44 171 ASN A CA 1
ATOM 1420 C C . ASN A 1 171 ? 5.304 15.859 -18.263 1.00 95.44 171 ASN A C 1
ATOM 1422 O O . ASN A 1 171 ? 4.371 16.613 -18.531 1.00 95.44 171 ASN A O 1
ATOM 1426 N N . GLY A 1 172 ? 5.102 14.640 -17.764 1.00 94.75 172 GLY A N 1
ATOM 1427 C CA . GLY A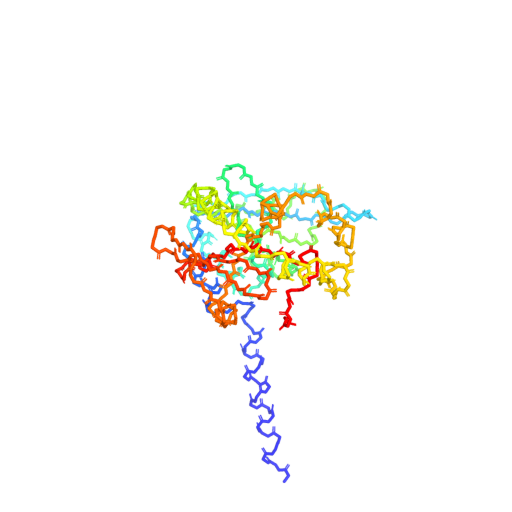 1 172 ? 3.782 14.089 -17.481 1.00 94.75 172 GLY A CA 1
ATOM 1428 C C . GLY A 1 172 ? 3.086 14.793 -16.317 1.00 94.75 172 GLY A C 1
ATOM 1429 O O . GLY A 1 172 ? 3.722 15.478 -15.509 1.00 94.75 172 GLY A O 1
ATOM 1430 N N . GLN A 1 173 ? 1.770 14.603 -16.222 1.00 94.69 173 GLN A N 1
ATOM 1431 C CA . GLN A 1 173 ? 0.967 15.101 -15.107 1.00 94.69 173 GLN A CA 1
ATOM 1432 C C . GLN A 1 173 ? 1.418 14.442 -13.797 1.00 94.69 173 GLN A C 1
ATOM 1434 O O . GLN A 1 173 ? 1.503 13.216 -13.714 1.00 94.69 173 GLN A O 1
ATOM 1439 N N . ILE A 1 174 ? 1.704 15.259 -12.782 1.00 89.25 174 ILE A N 1
ATOM 1440 C CA . ILE A 1 174 ? 2.065 14.774 -11.446 1.00 89.25 174 ILE A CA 1
ATOM 1441 C C . ILE A 1 174 ? 0.859 14.213 -10.708 1.00 89.25 174 ILE A C 1
ATOM 1443 O O . ILE A 1 174 ? -0.251 14.733 -10.834 1.00 89.25 174 ILE A O 1
ATOM 1447 N N . VAL A 1 175 ? 1.115 13.186 -9.901 1.00 86.12 175 VAL A N 1
ATOM 1448 C CA . VAL A 1 175 ? 0.118 12.605 -8.994 1.00 86.12 175 VAL A CA 1
ATOM 1449 C C . VAL A 1 175 ? -0.303 13.617 -7.928 1.00 86.12 175 VAL A C 1
ATOM 1451 O O . VAL A 1 175 ? -1.485 13.744 -7.630 1.00 86.12 175 VAL A O 1
ATOM 1454 N N . ASP A 1 176 ? 0.663 14.359 -7.379 1.00 85.50 176 ASP A N 1
ATOM 1455 C CA . ASP A 1 176 ? 0.437 15.399 -6.376 1.00 85.50 176 ASP A CA 1
ATOM 1456 C C . ASP A 1 176 ? 1.545 16.463 -6.457 1.00 85.50 176 ASP A C 1
ATOM 1458 O O . ASP A 1 176 ? 2.715 16.142 -6.689 1.00 85.50 176 ASP A O 1
ATOM 1462 N N . ALA A 1 177 ? 1.182 17.731 -6.246 1.00 83.25 177 ALA A N 1
ATOM 1463 C CA . ALA A 1 177 ? 2.104 18.866 -6.252 1.00 83.25 177 ALA A CA 1
ATOM 1464 C C . ALA A 1 177 ? 3.244 18.731 -5.232 1.00 83.25 177 ALA A C 1
ATOM 1466 O O . ALA A 1 177 ? 4.349 19.213 -5.488 1.00 83.25 177 ALA A O 1
ATOM 1467 N N . GLN A 1 178 ? 3.018 18.040 -4.110 1.00 88.50 178 GLN A N 1
ATOM 1468 C CA . GLN A 1 178 ? 4.052 17.822 -3.095 1.00 88.50 178 GLN A CA 1
ATOM 1469 C C . GLN A 1 178 ? 5.237 16.985 -3.605 1.00 88.50 178 GLN A C 1
ATOM 1471 O O . GLN A 1 178 ? 6.331 17.062 -3.047 1.00 88.50 178 GLN A O 1
ATOM 1476 N N . PHE A 1 179 ? 5.044 16.207 -4.676 1.00 87.75 179 PHE A N 1
ATOM 1477 C CA . PHE A 1 179 ? 6.073 15.336 -5.241 1.00 87.75 179 PHE A CA 1
ATOM 1478 C C . PHE A 1 179 ? 6.828 15.950 -6.424 1.00 87.75 179 PHE A C 1
ATOM 1480 O O . PHE A 1 179 ? 7.703 15.292 -6.974 1.00 87.75 179 PHE A O 1
ATOM 1487 N N . GLU A 1 180 ? 6.564 17.200 -6.818 1.00 89.75 180 GLU A N 1
ATOM 1488 C CA . GLU A 1 180 ? 7.213 17.832 -7.983 1.00 89.75 180 GLU A CA 1
ATOM 1489 C C . GLU A 1 180 ? 8.754 17.760 -7.914 1.00 89.75 180 GLU A C 1
ATOM 1491 O O . GLU A 1 180 ? 9.427 17.453 -8.900 1.00 89.75 180 GLU A O 1
ATOM 1496 N N . ALA A 1 181 ? 9.335 17.935 -6.722 1.00 90.38 181 ALA A N 1
ATOM 1497 C CA . ALA A 1 181 ? 10.782 17.833 -6.515 1.00 90.38 181 ALA A CA 1
ATOM 1498 C C . ALA A 1 181 ? 11.355 16.436 -6.848 1.00 90.38 181 ALA A C 1
ATOM 1500 O O . ALA A 1 181 ? 12.529 16.315 -7.230 1.00 90.38 181 ALA A O 1
ATOM 1501 N N . CYS A 1 182 ? 10.533 15.385 -6.753 1.00 92.31 182 CYS A N 1
ATOM 1502 C CA . CYS A 1 182 ? 10.913 14.005 -7.045 1.00 92.31 182 CYS A CA 1
ATOM 1503 C C . CYS A 1 182 ? 11.179 13.764 -8.534 1.00 92.31 182 CYS A C 1
ATOM 1505 O O . CYS A 1 182 ? 11.851 12.787 -8.851 1.00 92.31 182 CYS A O 1
ATOM 1507 N N . ARG A 1 183 ? 10.758 14.650 -9.455 1.00 94.38 183 ARG A N 1
ATOM 1508 C CA . ARG A 1 183 ? 11.093 14.512 -10.888 1.00 94.38 183 ARG A CA 1
ATOM 1509 C C . ARG A 1 183 ? 12.593 14.388 -11.122 1.00 94.38 183 ARG A C 1
ATOM 1511 O O . ARG A 1 183 ? 13.026 13.631 -11.980 1.00 94.38 183 ARG A O 1
ATOM 1518 N N . SER A 1 184 ? 13.391 15.096 -10.322 1.00 94.31 184 SER A N 1
ATOM 1519 C CA . SER A 1 184 ? 14.854 15.071 -10.420 1.00 94.31 184 SER A CA 1
ATOM 1520 C C . SER A 1 184 ? 15.483 13.716 -10.066 1.00 94.31 184 SER A C 1
ATOM 1522 O O . SER A 1 184 ? 16.650 13.497 -10.378 1.00 94.31 184 SER A O 1
ATOM 1524 N N . ASN A 1 185 ? 14.739 12.799 -9.437 1.00 95.12 185 ASN A N 1
ATOM 1525 C CA . ASN A 1 185 ? 15.249 11.481 -9.059 1.00 95.12 185 ASN A CA 1
ATOM 1526 C C . ASN A 1 185 ? 15.628 10.643 -10.284 1.00 95.12 185 ASN A C 1
ATOM 1528 O O . ASN A 1 185 ? 16.614 9.914 -10.219 1.00 95.12 185 ASN A O 1
ATOM 1532 N N . ILE A 1 186 ? 14.907 10.802 -11.402 1.00 95.62 186 ILE A N 1
ATOM 1533 C CA . ILE A 1 186 ? 15.145 10.058 -12.650 1.00 95.62 186 ILE A CA 1
ATOM 1534 C C . ILE A 1 186 ? 16.556 10.273 -13.220 1.00 95.62 186 ILE A C 1
ATOM 1536 O O . ILE A 1 186 ? 17.077 9.398 -13.901 1.00 95.62 186 ILE A O 1
ATOM 1540 N N . ASP A 1 187 ? 17.174 11.420 -12.914 1.00 93.69 187 ASP A N 1
ATOM 1541 C CA . ASP A 1 187 ? 18.533 11.776 -13.339 1.00 93.69 187 ASP A CA 1
ATOM 1542 C C . ASP A 1 187 ? 19.588 11.505 -12.248 1.00 93.69 187 ASP A C 1
ATOM 1544 O O . ASP A 1 187 ? 20.784 11.475 -12.532 1.00 93.69 187 ASP A O 1
ATOM 1548 N N . LYS A 1 188 ? 19.165 11.356 -10.985 1.00 96.12 188 LYS A N 1
ATOM 1549 C CA . LYS A 1 188 ? 20.057 11.208 -9.819 1.00 96.12 188 LYS A CA 1
ATOM 1550 C C . LYS A 1 188 ? 20.382 9.759 -9.488 1.00 96.12 188 LYS A C 1
ATOM 1552 O O . LYS A 1 188 ? 21.459 9.492 -8.965 1.00 96.12 188 LYS A O 1
ATOM 1557 N N . TYR A 1 189 ? 19.437 8.859 -9.733 1.00 97.31 189 TYR A N 1
ATOM 1558 C CA . TYR A 1 189 ? 19.513 7.463 -9.324 1.00 97.31 189 TYR A CA 1
ATOM 1559 C C . TYR A 1 189 ? 19.554 6.545 -10.541 1.00 97.31 189 TYR A C 1
ATOM 1561 O O . TYR A 1 189 ? 19.002 6.849 -11.598 1.00 97.31 189 TYR A O 1
ATOM 1569 N N . SER A 1 190 ? 20.192 5.390 -10.386 1.00 97.75 190 SER A N 1
ATOM 1570 C CA . SER A 1 190 ? 20.162 4.340 -11.400 1.00 97.75 190 SER A CA 1
ATOM 1571 C C . SER A 1 190 ? 18.751 3.766 -11.580 1.00 97.75 190 SER A C 1
ATOM 1573 O O . SER A 1 190 ? 17.897 3.846 -10.693 1.00 97.75 190 SER A O 1
ATOM 1575 N N . ARG A 1 191 ? 18.519 3.098 -12.719 1.00 97.31 191 ARG A N 1
ATOM 1576 C CA . ARG A 1 191 ? 17.242 2.421 -13.018 1.00 97.31 191 ARG A CA 1
ATOM 1577 C C . ARG A 1 191 ? 16.816 1.465 -11.900 1.00 97.31 191 ARG A C 1
ATOM 1579 O O . ARG A 1 191 ? 15.651 1.440 -11.518 1.00 97.31 191 ARG A O 1
ATOM 1586 N N . ALA A 1 192 ? 17.767 0.700 -11.364 1.00 97.62 192 ALA A N 1
ATOM 1587 C CA . ALA A 1 192 ? 17.522 -0.253 -10.287 1.00 97.62 192 ALA A CA 1
ATOM 1588 C C . ALA A 1 192 ? 17.222 0.442 -8.947 1.00 97.62 192 ALA A C 1
ATOM 1590 O O . ALA A 1 192 ? 16.335 0.011 -8.211 1.00 97.62 192 ALA A O 1
ATOM 1591 N N . GLU A 1 193 ? 17.915 1.532 -8.620 1.00 97.56 193 GLU A N 1
ATOM 1592 C CA . GLU A 1 193 ? 17.632 2.296 -7.397 1.00 97.56 193 GLU A CA 1
ATOM 1593 C C . GLU A 1 193 ? 16.238 2.927 -7.434 1.00 97.56 193 GLU A C 1
ATOM 1595 O O . GLU A 1 193 ? 15.525 2.882 -6.432 1.00 97.56 193 GLU A O 1
ATOM 1600 N N . LEU A 1 194 ? 15.810 3.430 -8.596 1.00 96.62 194 LEU A N 1
ATOM 1601 C CA . LEU A 1 194 ? 14.473 4.001 -8.777 1.00 96.62 194 LEU A CA 1
ATOM 1602 C C . LEU A 1 194 ? 13.358 3.003 -8.472 1.00 96.62 194 LEU A C 1
ATOM 1604 O O . LEU A 1 194 ? 12.367 3.384 -7.859 1.00 96.62 194 LEU A O 1
ATOM 1608 N N . VAL A 1 195 ? 13.534 1.725 -8.824 1.00 97.25 195 VAL A N 1
ATOM 1609 C CA . VAL A 1 195 ?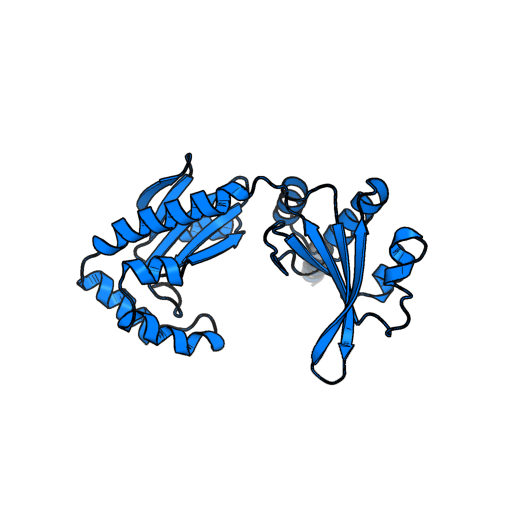 12.557 0.676 -8.487 1.00 97.25 195 VAL A CA 1
ATOM 1610 C C . VAL A 1 195 ? 12.309 0.612 -6.977 1.00 97.25 195 VAL A C 1
ATOM 1612 O O . VAL A 1 195 ? 11.165 0.492 -6.543 1.00 97.25 195 VAL A O 1
ATOM 1615 N N . ASN A 1 196 ? 13.370 0.705 -6.176 1.00 94.69 196 ASN A N 1
ATOM 1616 C CA . ASN A 1 196 ? 13.269 0.641 -4.721 1.00 94.69 196 ASN A CA 1
ATOM 1617 C C . ASN A 1 196 ? 12.742 1.952 -4.120 1.00 94.69 196 ASN A C 1
ATOM 1619 O O . ASN A 1 196 ? 11.888 1.928 -3.241 1.00 94.69 196 ASN A O 1
ATOM 1623 N N . ILE A 1 197 ? 13.228 3.098 -4.606 1.00 92.81 197 ILE A N 1
ATOM 1624 C CA . ILE A 1 197 ? 12.816 4.424 -4.115 1.00 92.81 197 ILE A CA 1
ATOM 1625 C C . ILE A 1 197 ? 11.331 4.680 -4.394 1.00 92.81 197 ILE A C 1
ATOM 1627 O O . ILE A 1 197 ? 10.648 5.283 -3.571 1.00 92.81 197 ILE A O 1
ATOM 1631 N N . ASN A 1 198 ? 10.832 4.192 -5.530 1.00 94.31 198 ASN A N 1
ATOM 1632 C CA . ASN A 1 198 ? 9.443 4.355 -5.943 1.00 94.31 198 ASN A CA 1
ATOM 1633 C C . ASN A 1 198 ? 8.555 3.181 -5.503 1.00 94.31 198 ASN A C 1
ATOM 1635 O O . ASN A 1 198 ? 7.445 3.048 -6.013 1.00 94.31 198 ASN A O 1
ATOM 1639 N N . LEU A 1 199 ? 9.033 2.309 -4.605 1.00 93.69 199 LEU A N 1
ATOM 1640 C CA . LEU A 1 199 ? 8.232 1.219 -4.060 1.00 93.69 199 LEU A CA 1
ATOM 1641 C C . LEU A 1 199 ? 7.095 1.788 -3.209 1.00 93.69 199 LEU A C 1
ATOM 1643 O O . LEU A 1 199 ? 7.322 2.476 -2.214 1.00 93.69 199 LEU A O 1
ATOM 1647 N N . ILE A 1 200 ? 5.871 1.426 -3.566 1.00 88.06 200 ILE A N 1
ATOM 1648 C CA . ILE A 1 200 ? 4.662 1.766 -2.832 1.00 88.06 200 ILE A CA 1
ATOM 1649 C C . ILE A 1 200 ? 3.995 0.460 -2.420 1.00 88.06 200 ILE A C 1
ATOM 1651 O O . ILE A 1 200 ? 3.862 -0.470 -3.218 1.00 88.06 200 ILE A O 1
ATOM 1655 N N . ASP A 1 201 ? 3.569 0.387 -1.163 1.00 85.12 201 ASP A N 1
ATOM 1656 C CA . ASP A 1 201 ? 2.729 -0.692 -0.680 1.00 85.12 201 ASP A CA 1
ATOM 1657 C C . ASP A 1 201 ? 1.331 -0.188 -0.326 1.00 85.12 201 ASP A C 1
ATOM 1659 O O . ASP A 1 201 ? 1.154 0.705 0.498 1.00 85.12 201 ASP A O 1
ATOM 1663 N N . THR A 1 202 ? 0.317 -0.763 -0.966 1.00 76.94 202 THR A N 1
ATOM 1664 C CA . THR A 1 202 ? -1.086 -0.389 -0.762 1.00 76.94 202 THR A CA 1
ATOM 1665 C C . THR A 1 202 ? -1.972 -1.626 -0.658 1.00 76.94 202 THR A C 1
ATOM 1667 O O . THR A 1 202 ? -1.515 -2.767 -0.754 1.00 76.94 202 THR A O 1
ATOM 1670 N N . PHE A 1 203 ? -3.262 -1.408 -0.418 1.00 75.69 203 PHE A N 1
ATOM 1671 C CA . PHE A 1 203 ? -4.276 -2.451 -0.495 1.00 75.69 203 PHE A CA 1
ATOM 1672 C C . PHE A 1 203 ? -5.271 -2.062 -1.565 1.00 75.69 203 PHE A C 1
ATOM 1674 O O . PHE A 1 203 ? -5.902 -1.013 -1.456 1.00 75.69 203 PHE A O 1
ATOM 1681 N N . GLN A 1 204 ? -5.382 -2.893 -2.595 1.00 77.88 204 GLN A N 1
ATOM 1682 C CA . GLN A 1 204 ? -6.171 -2.569 -3.773 1.00 77.88 204 GLN A CA 1
ATOM 1683 C C . GLN A 1 204 ? -7.120 -3.705 -4.130 1.00 77.88 204 GLN A C 1
ATOM 1685 O O . GLN A 1 204 ? -6.700 -4.868 -4.185 1.00 77.88 204 GLN A O 1
ATOM 1690 N N . PRO A 1 205 ? -8.388 -3.385 -4.434 1.00 78.06 205 PRO A N 1
ATOM 1691 C CA . PRO A 1 205 ? -9.352 -4.388 -4.830 1.00 78.06 205 PRO A CA 1
ATOM 1692 C C . PRO A 1 205 ? -9.020 -4.956 -6.211 1.00 78.06 205 PRO A C 1
ATOM 1694 O O . PRO A 1 205 ? -8.375 -4.325 -7.053 1.00 78.06 205 PRO A O 1
ATOM 1697 N N . ASN A 1 206 ? -9.580 -6.129 -6.503 1.00 84.12 206 ASN A N 1
ATOM 1698 C CA . ASN A 1 206 ? -9.460 -6.782 -7.813 1.00 84.12 206 ASN A CA 1
ATOM 1699 C C . ASN A 1 206 ? -9.827 -5.845 -8.987 1.00 84.12 206 ASN A C 1
ATOM 1701 O O . ASN A 1 206 ? -9.229 -5.915 -10.057 1.00 84.12 206 ASN A O 1
ATOM 1705 N N . SER A 1 207 ? -10.807 -4.952 -8.809 1.00 85.38 207 SER A N 1
ATOM 1706 C CA . SER A 1 207 ? -11.222 -3.991 -9.842 1.00 85.38 207 SER A CA 1
ATOM 1707 C C . SER A 1 207 ? -10.116 -3.012 -10.245 1.00 85.38 207 SER A C 1
ATOM 1709 O O . SER A 1 207 ? -10.052 -2.652 -11.421 1.00 85.38 207 SER A O 1
ATOM 1711 N N . TYR A 1 208 ? -9.249 -2.619 -9.310 1.00 86.12 208 TYR A N 1
ATOM 1712 C CA . TYR A 1 208 ? -8.072 -1.793 -9.576 1.00 86.12 208 TYR A CA 1
ATOM 1713 C C . TYR A 1 208 ? -7.005 -2.613 -10.309 1.00 86.12 208 TYR A C 1
ATOM 1715 O O . TYR A 1 208 ? -6.604 -2.276 -11.421 1.00 86.12 208 TYR A O 1
ATOM 1723 N N . VAL A 1 209 ? -6.641 -3.778 -9.763 1.00 90.44 209 VAL A N 1
ATOM 1724 C CA . VAL A 1 209 ? -5.563 -4.625 -10.308 1.00 90.44 209 VAL A CA 1
ATOM 1725 C C . VAL A 1 209 ? -5.883 -5.172 -11.704 1.00 90.44 209 VAL A C 1
ATOM 1727 O O . VAL A 1 209 ? -4.993 -5.324 -12.539 1.00 90.44 209 VAL A O 1
ATOM 1730 N N . ARG A 1 210 ? -7.162 -5.400 -12.032 1.00 90.06 210 ARG A N 1
ATOM 1731 C CA . ARG A 1 210 ? -7.580 -5.755 -13.403 1.00 90.06 210 ARG A CA 1
ATOM 1732 C C . ARG A 1 210 ? -7.207 -4.709 -14.444 1.00 90.06 210 ARG A C 1
ATOM 1734 O O . ARG A 1 210 ? -7.053 -5.069 -15.609 1.00 90.06 210 ARG A O 1
ATOM 1741 N N . GLN A 1 211 ? -7.120 -3.440 -14.059 1.00 88.44 211 GLN A N 1
ATOM 1742 C CA . GLN A 1 211 ? -6.693 -2.379 -14.966 1.00 88.44 211 GLN A CA 1
ATOM 1743 C C . GLN A 1 211 ? -5.185 -2.477 -15.201 1.00 88.44 211 GLN A C 1
ATOM 1745 O O . GLN A 1 211 ? -4.762 -2.439 -16.354 1.00 88.44 211 GLN A O 1
ATOM 1750 N N . LEU A 1 212 ? -4.415 -2.749 -14.141 1.00 91.81 212 LEU A N 1
ATOM 1751 C CA . LEU A 1 212 ? -2.960 -2.930 -14.195 1.00 91.81 212 LEU A CA 1
ATOM 1752 C C . LEU A 1 212 ? -2.520 -4.106 -15.071 1.00 91.81 212 LEU A C 1
ATOM 1754 O O . LEU A 1 212 ? -1.493 -4.048 -15.742 1.00 91.81 212 LEU A O 1
ATOM 1758 N N . LEU A 1 213 ? -3.307 -5.184 -15.085 1.00 93.00 213 LEU A N 1
ATOM 1759 C CA . LEU A 1 213 ? -3.013 -6.390 -15.866 1.00 93.00 213 LEU A CA 1
ATOM 1760 C C . LEU A 1 213 ? -3.108 -6.184 -17.385 1.00 93.00 213 LEU A C 1
ATOM 1762 O O . LEU A 1 213 ? -2.638 -7.030 -18.147 1.00 93.00 213 LEU A O 1
ATOM 1766 N N . ARG A 1 214 ? -3.722 -5.094 -17.862 1.00 90.31 214 ARG A N 1
ATOM 1767 C CA . ARG A 1 214 ? -3.887 -4.855 -19.302 1.00 90.31 214 ARG A CA 1
ATOM 1768 C C . ARG A 1 214 ? -2.537 -4.559 -19.948 1.00 90.31 214 ARG A C 1
ATOM 1770 O O . ARG A 1 214 ? -1.962 -3.500 -19.729 1.00 90.31 214 ARG A O 1
ATOM 1777 N N . GLY A 1 215 ? -2.061 -5.495 -20.768 1.00 89.44 215 GLY A N 1
ATOM 1778 C CA . GLY A 1 215 ? -0.766 -5.387 -21.445 1.00 89.44 215 GLY A CA 1
ATOM 1779 C C . GLY A 1 215 ? 0.435 -5.719 -20.559 1.00 89.44 215 GLY A C 1
ATOM 1780 O O . GLY A 1 215 ? 1.562 -5.566 -21.015 1.00 89.44 215 GLY A O 1
ATOM 1781 N N . ALA A 1 216 ? 0.211 -6.181 -19.325 1.00 96.31 216 ALA A N 1
ATOM 1782 C CA . ALA A 1 216 ? 1.289 -6.560 -18.426 1.00 96.31 216 ALA A CA 1
ATOM 1783 C C . ALA A 1 216 ? 1.869 -7.938 -18.773 1.00 96.31 216 ALA A C 1
ATOM 1785 O O . ALA A 1 216 ? 1.144 -8.871 -19.127 1.00 96.31 216 ALA A O 1
ATOM 1786 N N . GLU A 1 217 ? 3.177 -8.078 -18.602 1.00 97.25 217 GLU A N 1
ATOM 1787 C CA . GLU A 1 217 ? 3.911 -9.327 -18.760 1.00 97.25 217 GLU A CA 1
ATOM 1788 C C . GLU A 1 217 ? 4.409 -9.854 -17.415 1.00 97.25 217 GLU A C 1
ATOM 1790 O O . GLU A 1 217 ? 4.739 -9.095 -16.502 1.00 97.25 217 GLU A O 1
ATOM 1795 N N . LYS A 1 218 ? 4.431 -11.181 -17.269 1.00 98.06 218 LYS A N 1
ATOM 1796 C CA . LYS A 1 218 ? 4.922 -11.826 -16.051 1.00 98.06 218 LYS A CA 1
ATOM 1797 C C . LYS A 1 218 ? 6.442 -11.897 -16.104 1.00 98.06 218 LYS A C 1
ATOM 1799 O O . LYS A 1 218 ? 6.988 -12.595 -16.952 1.00 98.06 218 LYS A O 1
ATOM 1804 N N . ILE A 1 219 ? 7.097 -11.261 -15.139 1.00 98.31 219 ILE A N 1
ATOM 1805 C CA . ILE A 1 219 ? 8.563 -11.187 -15.047 1.00 98.31 219 ILE A CA 1
ATOM 1806 C C . ILE A 1 219 ? 9.137 -12.044 -13.914 1.00 98.31 219 ILE A C 1
ATOM 1808 O O . ILE A 1 219 ? 10.343 -12.255 -13.839 1.00 98.31 219 ILE A O 1
ATOM 1812 N N . GLY A 1 220 ? 8.286 -12.558 -13.022 1.00 97.62 220 GLY A N 1
ATOM 1813 C CA . GLY A 1 220 ? 8.735 -13.390 -11.911 1.00 97.62 220 GLY A CA 1
ATOM 1814 C C . GLY A 1 220 ? 7.609 -13.957 -11.058 1.00 97.62 220 GLY A C 1
ATOM 1815 O O . GLY A 1 220 ? 6.419 -13.859 -11.386 1.00 97.62 220 GLY A O 1
ATOM 1816 N N . ASN A 1 221 ? 7.992 -14.593 -9.952 1.00 96.69 221 ASN A N 1
ATOM 1817 C CA . ASN A 1 221 ? 7.073 -15.194 -8.995 1.00 96.69 221 ASN A CA 1
ATOM 1818 C C . ASN A 1 221 ? 7.635 -15.122 -7.569 1.00 96.69 221 ASN A C 1
ATOM 1820 O O . ASN A 1 221 ? 8.837 -15.282 -7.387 1.00 96.69 221 ASN A O 1
ATOM 1824 N N . ILE A 1 222 ? 6.762 -14.901 -6.588 1.00 93.38 222 ILE A N 1
ATOM 1825 C CA . ILE A 1 222 ? 7.072 -14.880 -5.156 1.00 93.38 222 ILE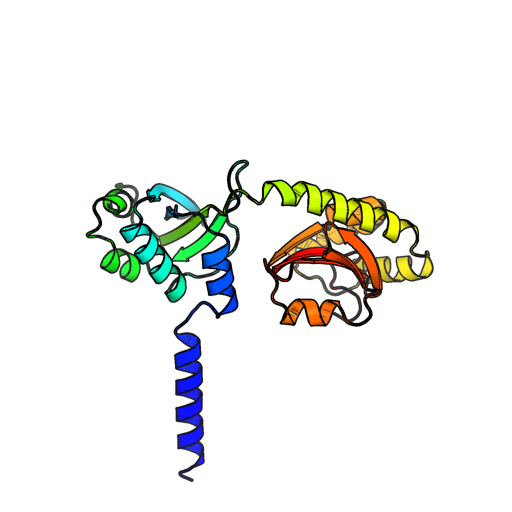 A CA 1
ATOM 1826 C C . ILE A 1 222 ? 5.991 -15.706 -4.465 1.00 93.38 222 ILE A C 1
ATOM 1828 O O . ILE A 1 222 ? 4.837 -15.283 -4.425 1.00 93.38 222 ILE A O 1
ATOM 1832 N N . ASP A 1 223 ? 6.335 -16.896 -3.981 1.00 87.38 223 ASP A N 1
ATOM 1833 C CA . ASP A 1 223 ? 5.420 -17.790 -3.256 1.00 87.38 223 ASP A CA 1
ATOM 1834 C C . ASP A 1 223 ? 4.077 -18.010 -3.973 1.00 87.38 223 ASP A C 1
ATOM 1836 O O . ASP A 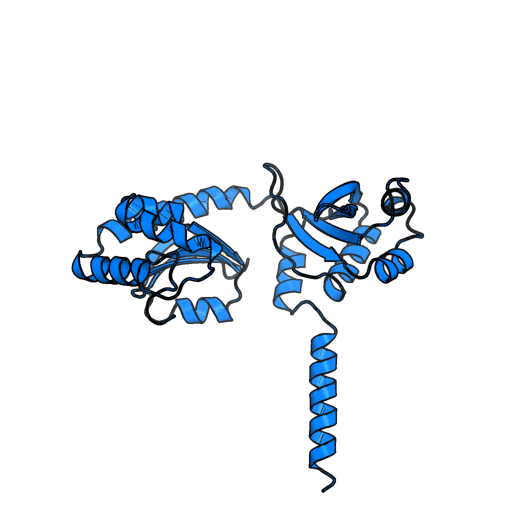1 223 ? 2.995 -17.865 -3.409 1.00 87.38 223 ASP A O 1
ATOM 1840 N N . GLY A 1 224 ? 4.128 -18.286 -5.279 1.00 86.38 224 GLY A N 1
ATOM 1841 C CA . GLY A 1 224 ? 2.933 -18.474 -6.104 1.00 86.38 224 GLY A CA 1
ATOM 1842 C C . GLY A 1 224 ? 2.304 -17.174 -6.623 1.00 86.38 224 GLY A C 1
ATOM 1843 O O . GLY A 1 224 ? 1.565 -17.219 -7.609 1.00 86.38 224 GLY A O 1
ATOM 1844 N N . ARG A 1 225 ? 2.673 -16.000 -6.095 1.00 91.00 225 ARG A N 1
ATOM 1845 C CA . ARG A 1 225 ? 2.214 -14.680 -6.569 1.00 91.00 225 ARG A CA 1
ATOM 1846 C C . ARG A 1 225 ? 3.036 -14.228 -7.769 1.00 91.00 225 ARG A C 1
ATOM 1848 O O . ARG A 1 225 ? 4.257 -14.341 -7.775 1.00 91.00 225 ARG A O 1
ATOM 1855 N N . SER A 1 226 ? 2.391 -13.760 -8.833 1.00 97.00 226 SER A N 1
ATOM 1856 C CA . SER A 1 226 ? 3.109 -13.317 -10.038 1.00 97.00 226 SER A CA 1
ATOM 1857 C C . SER A 1 226 ? 3.576 -11.871 -9.888 1.00 97.00 226 SER A C 1
ATOM 1859 O O . SER A 1 226 ? 2.803 -11.025 -9.446 1.00 97.00 226 SER A O 1
ATOM 1861 N N . VAL A 1 227 ? 4.822 -11.609 -10.282 1.00 98.31 227 VAL A N 1
ATOM 1862 C CA . VAL A 1 227 ? 5.364 -10.255 -10.421 1.00 98.31 227 VAL A CA 1
ATOM 1863 C C . VAL A 1 227 ? 5.212 -9.844 -11.875 1.00 98.31 227 VAL A C 1
ATOM 1865 O O . VAL A 1 227 ? 5.602 -10.595 -12.776 1.00 98.31 227 VAL A O 1
ATOM 1868 N N . TRP A 1 228 ? 4.628 -8.675 -12.090 1.00 98.50 228 TRP A N 1
ATOM 1869 C CA . TRP A 1 228 ? 4.262 -8.167 -13.400 1.00 98.50 228 TRP A CA 1
ATOM 1870 C C . TRP A 1 228 ? 5.023 -6.889 -13.720 1.00 98.50 228 TRP A C 1
ATOM 1872 O O . TRP A 1 228 ? 5.255 -6.065 -12.836 1.00 98.50 228 TRP A O 1
ATOM 1882 N N . PHE A 1 229 ? 5.353 -6.711 -14.993 1.00 98.38 229 PHE A N 1
ATOM 1883 C CA . PHE A 1 229 ? 5.753 -5.436 -15.571 1.00 98.38 229 PHE A CA 1
ATOM 1884 C C . PHE A 1 229 ? 4.687 -4.992 -16.563 1.00 98.38 229 PHE A C 1
ATOM 1886 O O . PHE A 1 229 ? 4.245 -5.781 -17.395 1.00 98.38 229 PHE A O 1
ATOM 1893 N N . ASN A 1 230 ? 4.271 -3.734 -16.488 1.00 96.81 230 ASN A N 1
ATOM 1894 C CA . ASN A 1 230 ? 3.441 -3.119 -17.508 1.00 96.81 230 ASN A CA 1
ATOM 1895 C C . ASN A 1 230 ? 4.297 -2.157 -18.357 1.00 96.81 230 ASN A C 1
ATOM 1897 O O . ASN A 1 230 ? 4.947 -1.275 -17.783 1.00 96.81 230 ASN A O 1
ATOM 1901 N N . PRO A 1 231 ? 4.262 -2.255 -19.704 1.00 94.69 231 PRO A N 1
ATOM 1902 C CA . PRO A 1 231 ? 4.991 -1.362 -20.611 1.00 94.69 231 PRO A CA 1
ATOM 1903 C C . PRO A 1 231 ? 4.687 0.129 -20.435 1.00 94.69 231 PRO A C 1
ATOM 1905 O O . PRO A 1 231 ? 5.444 0.970 -20.910 1.00 94.69 231 PRO A O 1
ATOM 1908 N N . HIS A 1 232 ? 3.607 0.474 -19.734 1.00 94.50 232 HIS A N 1
ATOM 1909 C CA . HIS A 1 232 ? 3.294 1.845 -19.342 1.00 94.50 232 HIS A CA 1
ATOM 1910 C C . HIS A 1 232 ? 4.221 2.408 -18.246 1.00 94.50 232 HIS A C 1
ATOM 1912 O O . HIS A 1 232 ? 4.118 3.586 -17.906 1.00 94.50 232 HIS A O 1
ATOM 1918 N N . GLY A 1 233 ? 5.148 1.602 -17.717 1.00 95.31 233 GLY A N 1
ATOM 1919 C CA . GLY A 1 233 ? 6.226 2.058 -16.840 1.00 95.31 233 GLY A CA 1
ATOM 1920 C C . GLY A 1 233 ? 5.995 1.763 -15.365 1.00 95.31 233 GLY A C 1
ATOM 1921 O O . GLY A 1 233 ? 6.321 2.597 -14.525 1.00 95.31 233 GLY A O 1
ATOM 1922 N N . TYR A 1 234 ? 5.444 0.599 -15.023 1.00 96.38 234 TYR A N 1
ATOM 1923 C CA . TYR A 1 234 ? 5.301 0.192 -13.625 1.00 96.38 234 TYR A CA 1
ATOM 1924 C C . TYR A 1 234 ? 5.396 -1.318 -13.430 1.00 96.38 234 TYR A C 1
ATOM 1926 O O . TYR A 1 234 ? 5.072 -2.112 -14.313 1.00 96.38 234 TYR A O 1
ATOM 1934 N N . TYR A 1 235 ? 5.825 -1.699 -12.233 1.00 98.50 235 TYR A N 1
ATOM 1935 C CA . TYR A 1 235 ? 5.828 -3.064 -11.730 1.00 98.50 235 TYR A CA 1
ATOM 1936 C C . TYR A 1 235 ? 4.729 -3.242 -10.704 1.00 98.50 235 TYR A C 1
ATOM 1938 O O . TYR A 1 235 ? 4.436 -2.299 -9.969 1.00 98.50 235 TYR A O 1
ATOM 1946 N N . PHE A 1 236 ? 4.181 -4.451 -10.596 1.00 97.94 236 PHE A N 1
ATOM 1947 C CA . PHE A 1 236 ? 3.300 -4.779 -9.484 1.00 97.94 236 PHE A CA 1
ATOM 1948 C C . PHE A 1 236 ? 3.290 -6.265 -9.110 1.00 97.94 236 PHE A C 1
ATOM 1950 O O . PHE A 1 236 ? 3.521 -7.149 -9.937 1.00 97.94 236 PHE A O 1
ATOM 1957 N N . CYS A 1 237 ? 3.007 -6.545 -7.841 1.00 96.69 237 CYS A N 1
ATOM 1958 C CA . CYS A 1 237 ? 2.747 -7.881 -7.310 1.00 96.69 237 CYS A CA 1
ATOM 1959 C C . CYS A 1 237 ? 1.546 -7.797 -6.375 1.00 96.69 237 CYS A C 1
ATOM 1961 O O . CYS A 1 237 ? 1.527 -6.961 -5.474 1.00 96.69 237 CYS A O 1
ATOM 1963 N N . TRP A 1 238 ? 0.544 -8.644 -6.602 1.00 93.25 238 TRP A N 1
ATOM 1964 C CA . TRP A 1 238 ? -0.721 -8.584 -5.878 1.00 93.25 238 TRP A CA 1
ATOM 1965 C C . TRP A 1 238 ? -1.075 -9.924 -5.254 1.00 93.25 238 TRP A C 1
ATOM 1967 O O . TRP A 1 238 ? -1.073 -10.960 -5.927 1.00 93.25 238 TRP A O 1
ATOM 1977 N N . ASP A 1 239 ? -1.427 -9.884 -3.978 1.00 86.75 239 ASP A N 1
ATOM 1978 C CA . ASP A 1 239 ? -2.049 -10.989 -3.275 1.00 86.75 239 ASP A CA 1
ATOM 1979 C C . ASP A 1 239 ? -3.571 -10.835 -3.337 1.00 86.75 239 ASP A C 1
ATOM 1981 O O . ASP A 1 239 ? -4.150 -9.914 -2.765 1.00 86.75 239 ASP A O 1
ATOM 1985 N N . LYS A 1 240 ? -4.230 -11.759 -4.037 1.00 82.88 240 LYS A N 1
ATOM 1986 C CA . LYS A 1 240 ? -5.684 -11.743 -4.215 1.00 82.88 240 LYS A CA 1
ATOM 1987 C C . LYS A 1 240 ? -6.450 -11.996 -2.913 1.00 82.88 240 LYS A C 1
ATOM 1989 O O . LYS A 1 240 ? -7.590 -11.554 -2.808 1.00 82.88 240 LYS A O 1
ATOM 1994 N N . GLU A 1 241 ? -5.877 -12.742 -1.974 1.00 76.81 241 GLU A N 1
ATOM 1995 C CA . GLU A 1 241 ? -6.548 -13.106 -0.723 1.00 76.81 241 GLU A CA 1
ATOM 1996 C C . GLU A 1 241 ? -6.494 -11.961 0.284 1.00 76.81 241 GLU A C 1
ATOM 1998 O O . GLU A 1 241 ? -7.476 -11.694 0.972 1.00 76.81 241 GLU A O 1
ATOM 2003 N N . THR A 1 242 ? -5.359 -11.260 0.350 1.00 72.38 242 THR A N 1
ATOM 2004 C CA . THR A 1 242 ? -5.157 -10.154 1.304 1.00 72.38 242 THR A CA 1
ATOM 2005 C C . THR A 1 242 ? -5.376 -8.768 0.699 1.00 72.38 242 THR A C 1
ATOM 2007 O O . THR A 1 242 ? -5.356 -7.769 1.424 1.00 72.38 242 THR A O 1
ATOM 2010 N N . GLU A 1 243 ? -5.564 -8.705 -0.621 1.00 78.56 243 GLU A N 1
ATOM 2011 C CA . GLU A 1 243 ? -5.593 -7.493 -1.446 1.00 78.56 243 GLU A CA 1
ATOM 2012 C C . GLU A 1 243 ? -4.306 -6.658 -1.375 1.00 78.56 243 GLU A C 1
ATOM 2014 O O . GLU A 1 243 ? -4.284 -5.507 -1.819 1.00 78.56 243 GLU A O 1
ATOM 2019 N N . TYR A 1 244 ? -3.226 -7.215 -0.819 1.00 82.06 244 TYR A N 1
ATOM 2020 C CA . TYR A 1 244 ? -1.958 -6.516 -0.678 1.00 82.06 244 TYR A CA 1
ATOM 2021 C C . TYR A 1 244 ? -1.295 -6.333 -2.035 1.00 82.06 244 TYR A C 1
ATOM 2023 O O . TYR A 1 244 ? -1.056 -7.304 -2.755 1.00 82.06 244 TYR A O 1
ATOM 2031 N N . LEU A 1 245 ? -0.992 -5.085 -2.371 1.00 87.38 245 LEU A N 1
ATOM 2032 C CA . LEU A 1 245 ? -0.367 -4.703 -3.621 1.00 87.38 245 LEU A CA 1
ATOM 2033 C C . LEU A 1 245 ? 0.973 -4.029 -3.335 1.00 87.38 245 LEU A C 1
ATOM 2035 O O . LEU A 1 245 ? 1.053 -3.066 -2.573 1.00 87.38 245 LEU A O 1
ATOM 2039 N N . LEU A 1 246 ? 2.015 -4.525 -3.989 1.00 94.31 246 LEU A N 1
ATOM 2040 C CA . LEU A 1 246 ? 3.263 -3.801 -4.176 1.00 94.31 246 LEU A CA 1
ATOM 2041 C C . LEU A 1 246 ? 3.266 -3.209 -5.575 1.00 94.31 246 LEU A C 1
ATOM 2043 O O . LEU A 1 246 ? 2.964 -3.928 -6.527 1.00 94.31 246 LEU A O 1
ATOM 2047 N N . GLU A 1 247 ? 3.642 -1.942 -5.693 1.00 95.75 247 GLU A N 1
ATOM 2048 C CA . GLU A 1 247 ? 3.832 -1.252 -6.965 1.00 95.75 247 GLU A CA 1
ATOM 2049 C C . GLU A 1 247 ? 5.166 -0.516 -6.979 1.00 95.75 247 GLU A C 1
ATOM 2051 O O . GLU A 1 247 ? 5.647 -0.057 -5.948 1.00 95.75 247 GLU A O 1
ATOM 2056 N N . SER A 1 248 ? 5.766 -0.379 -8.156 1.00 97.44 248 SER A N 1
ATOM 2057 C CA . SER A 1 248 ? 6.898 0.524 -8.351 1.00 97.44 248 SER A CA 1
ATOM 2058 C C . SER A 1 248 ? 6.795 1.187 -9.712 1.00 97.44 248 SER A C 1
ATOM 2060 O O . SER A 1 248 ? 6.803 0.510 -10.741 1.00 97.44 248 SER A O 1
ATOM 2062 N N . TRP A 1 249 ? 6.634 2.508 -9.720 1.00 96.56 249 TRP A N 1
ATOM 2063 C CA . TRP A 1 249 ? 6.407 3.283 -10.938 1.00 96.56 249 TRP A CA 1
ATOM 2064 C C . TRP A 1 249 ? 7.722 3.885 -11.430 1.00 96.56 249 TRP A C 1
ATOM 2066 O O . TRP A 1 249 ? 8.359 4.679 -10.740 1.00 96.56 249 TRP A O 1
ATOM 2076 N N . LEU A 1 250 ? 8.117 3.553 -12.655 1.00 97.06 250 LEU A N 1
ATOM 2077 C CA . LEU A 1 250 ? 9.307 4.100 -13.311 1.00 97.06 250 LEU A CA 1
ATOM 2078 C C . LEU A 1 250 ? 9.118 5.558 -13.749 1.00 97.06 250 LEU A C 1
ATOM 2080 O O . LEU A 1 250 ? 10.100 6.261 -13.975 1.00 97.06 250 LEU A O 1
ATOM 2084 N N . THR A 1 251 ? 7.866 6.011 -13.843 1.00 96.06 251 THR A N 1
ATOM 2085 C CA . THR A 1 251 ? 7.503 7.376 -14.247 1.00 96.06 251 THR A CA 1
ATOM 2086 C C . THR A 1 251 ? 7.299 8.335 -13.071 1.00 96.06 251 THR A C 1
ATOM 2088 O O . THR A 1 251 ? 7.006 9.513 -13.281 1.00 96.06 251 THR A O 1
ATOM 2091 N N . PHE A 1 252 ? 7.401 7.851 -11.827 1.00 94.56 252 PHE A N 1
ATOM 2092 C CA . PHE A 1 252 ? 7.101 8.651 -10.638 1.00 94.56 252 PHE A CA 1
ATOM 2093 C C . PHE A 1 252 ? 7.990 9.910 -10.575 1.00 94.56 252 PHE A C 1
ATOM 2095 O O . PHE A 1 252 ? 9.200 9.802 -10.791 1.00 94.56 252 PHE A O 1
ATOM 2102 N N . PRO A 1 253 ? 7.433 11.104 -10.272 1.00 91.81 253 PRO A N 1
ATOM 2103 C CA . PRO A 1 253 ? 6.110 11.376 -9.689 1.00 91.81 253 PRO A CA 1
ATOM 2104 C C . PRO A 1 253 ? 4.974 11.585 -10.697 1.00 91.81 253 PRO A C 1
ATOM 2106 O O . PRO A 1 253 ? 3.872 11.972 -10.304 1.00 91.81 253 PRO A O 1
ATOM 2109 N N . ALA A 1 254 ? 5.227 11.379 -11.988 1.00 94.31 254 ALA A N 1
ATOM 2110 C CA . ALA A 1 254 ? 4.184 11.436 -12.995 1.00 94.31 254 ALA A CA 1
ATOM 2111 C C . ALA A 1 254 ? 3.399 10.123 -13.044 1.00 94.31 254 ALA A C 1
ATOM 2113 O O . ALA A 1 254 ? 3.939 9.037 -12.792 1.00 94.31 254 ALA A O 1
ATOM 2114 N N . TYR A 1 255 ? 2.126 10.225 -13.423 1.00 92.62 255 TYR A N 1
ATOM 2115 C CA . TYR A 1 255 ? 1.333 9.045 -13.739 1.00 92.62 255 TYR A CA 1
ATOM 2116 C C . TYR A 1 255 ? 2.010 8.199 -14.833 1.00 92.62 255 TYR A C 1
ATOM 2118 O O . TYR A 1 255 ? 2.662 8.768 -15.725 1.00 92.62 255 TYR A O 1
ATOM 2126 N N . PRO A 1 256 ? 1.848 6.863 -14.797 1.00 90.88 256 PRO A N 1
ATOM 2127 C CA . PRO A 1 256 ? 2.299 5.990 -15.868 1.00 90.88 256 PRO A CA 1
ATOM 2128 C C . PRO A 1 256 ? 1.774 6.410 -17.238 1.00 90.88 256 PRO A C 1
ATOM 2130 O O . PRO A 1 256 ? 0.792 7.145 -17.367 1.00 90.88 256 PRO A O 1
ATOM 2133 N N . ILE A 1 257 ? 2.430 5.934 -18.291 1.00 87.38 257 ILE A N 1
ATOM 2134 C CA . ILE A 1 257 ? 2.027 6.251 -19.660 1.00 87.38 257 ILE A CA 1
ATOM 2135 C C . ILE A 1 257 ? 0.587 5.748 -19.882 1.00 87.38 257 ILE A C 1
ATOM 2137 O O . ILE A 1 257 ? 0.271 4.607 -19.563 1.00 87.38 257 ILE A O 1
ATOM 2141 N N . HIS A 1 258 ? -0.290 6.594 -20.430 1.00 82.56 258 HIS A N 1
ATOM 2142 C CA . HIS A 1 258 ? -1.704 6.269 -20.698 1.00 82.56 258 HIS A CA 1
ATOM 2143 C C . HIS A 1 258 ? -2.541 5.866 -19.468 1.00 82.56 258 HIS A C 1
ATOM 2145 O O . HIS A 1 258 ? -3.534 5.149 -19.622 1.00 82.56 258 HIS A O 1
ATOM 2151 N N . TRP A 1 259 ? -2.134 6.303 -18.275 1.00 77.62 259 TRP A N 1
ATOM 2152 C CA . TRP A 1 259 ? -2.924 6.183 -17.050 1.00 77.62 259 TRP A CA 1
ATOM 2153 C C . TRP A 1 259 ? -4.127 7.132 -17.033 1.00 77.62 259 TRP A C 1
ATOM 2155 O O . TRP A 1 259 ? -3.985 8.274 -17.532 1.00 77.62 259 TRP A O 1
#

Radius of gyration: 22.53 Å; chains: 1; bounding box: 66×45×59 Å

Organism: NCBI:txid638

Foldseek 3Di:
DPPVVVVVVVVVVVVVVVVQFLDDPVRLLLLVVWFDLKKKKWFWDDDPPRDTDTLDIAMDNDNVVSVVVSVCCRGQWAQQCFDDDDPQFGKRKTKHQPLVVVCVVPVPPPRCVCRCDSPPDGGRIMMMITGTDRPCVCVVVVLVVLLVLVLVVLVVDDPVLLVVLLCLLQPADFPDPVFNVVSCVLVVDDSSVQQNVQKDKDQDAPVVVVVVPVQWDFRDDDPNWTWIDHSLAKIWTADNSNSIMIMGGSNPRHDGHPD

pLDDT: mean 80.44, std 19.06, range [25.45, 98.56]

Sequence (259 aa):
MNLYIAEKTSRAKDIATEMNGKFNKSDKERFNTRIGREVILWDYLKTDKVIADIGIDITIKDPDLYDRISNYVLLHGEDLQGMFKNEKYLYMSCFIRDVRAFRNEFELEERLKPLFSHGKGDAFEFVISFPEKMNFDEKDIIKSSFVNISQQHVLTINDVIWECFVHQTKNGQIVDAQFEACRSNIDKYSRAELVNINLIDTFQPNSYVRQLLRGAEKIGNIDGRSVWFNPHGYYFCWDKETEYLLESWLTFPAYPIHW

Secondary structure (DSSP, 8-state):
--SHHHHHHHHHHHHHHHTT-SS-HHHHHHHHHHB-S-EEEEEEEEPTTS-EEEEEEEEE--HHHHHHHHHHHHHH-EEEE----BTTB-EEEEEE--HHHHHHHHTT-TTTHHHH-SSS--EEEEEEEEEBPSTTTHHHHHHHHHHHHHHHHHTTS-HHHHHHHHHHHHHSPBS-GGGGGGGGHHHHS-HHHHHHHTEEEEE--HHHHHHHTTT-EEEEEETTEEEEEETTTEEEEE-TTT-EEEEEETTTTBPPTT-